Protein 5ENU (pdb70)

Radius of gyration: 22.16 Å; Cα contacts (8 Å, |Δi|>4): 657; chains: 2; bounding box: 58×57×54 Å

Solvent-accessible surface area: 14917 Å² total; per-residue (Å²): 136,201,81,128,56,48,6,108,53,101,151,112,4,45,99,20,80,8,66,5,13,94,39,104,20,19,14,48,82,8,151,63,95,40,2,0,0,1,0,0,49,31,12,78,51,116,26,1,32,59,0,0,68,66,0,85,127,31,22,89,109,0,99,192,23,35,1,20,0,2,0,0,0,62,39,54,72,190,26,0,78,94,1,57,73,130,6,125,7,61,2,28,0,0,8,2,73,119,32,58,2,0,56,15,0,95,0,43,121,88,43,89,111,233,84,56,128,61,126,20,13,49,37,0,0,0,0,1,16,38,112,9,33,2,103,35,3,0,58,21,7,66,13,78,20,3,4,81,21,0,15,67,16,0,100,87,86,110,45,11,60,60,46,30,43,2,46,95,22,83,9,62,5,10,95,38,102,20,22,14,44,98,20,150,58,90,32,1,0,0,1,0,1,37,112,8,86,35,118,25,1,34,60,0,0,65,56,0,94,134,19,36,93,113,0,71,185,23,16,0,37,1,6,0,0,0,66,36,57,72,196,29,0,76,96,2,55,71,134,18,121,7,61,2,41,0,0,8,3,72,120,38,63,4,0,68,32,0,70,0,21,95,118,51,96,107,218,86,63,76,76,97,24,13,54,33,0,0,0,1,2,19,41,38,10,0,0,42,76,34,36,89,44,37,171,14,115,51,12,3,88,77,0,11,64,18,0,106,91,90

Secondary structure (DSSP, 8-state):
--S-----TTSBPPP-EE-BTTS-EEGGGGTTSEEEEEE-S-TTSHHHHHHHHHHHHHHHHHHHTTEEEEEEESS-HHHHHHHHHHHT-SS-EEE-TT-HHHHHHT-EEEEEETTEEEEEEPPEEEEE-TTSBEEEEEES--STTHHHHHHHHHHH-/----TTSBPPP-EE-BTTS-EEGGGGTTSEEEEEE-S-TT-HHHHHHHHHHHHHHHHHHHTTEEEEEEESS-HHHHHHHHHHHT-SS-EEE-TT-HHHHHHT-EEEEEETTEEEEEEPPEEEEE-TTSBEEEEEES--STTHHHHHHHHHHH-

Nearest PDB structures (foldseek):
  5enu-assembly2_B  TM=1.007E+00  e=9.449E-37  Burkholderia ambifaria MC40-6
  5imd-assembly1_A  TM=9.790E-01  e=5.548E-23  Xanthomonas campestris pv. campestris str. ATCC 33913
  3gkm-assembly1_A  TM=9.556E-01  e=1.135E-22  Xanthomonas campestris pv. campestris
  5iph-assembly1_A  TM=9.768E-01  e=4.174E-22  Xanthomonas campestris pv. campestris str. ATCC 33913
  5io2-assembly1_A  TM=9.767E-01  e=5.415E-22  Xanthomonas campestris pv. campestris str. ATCC 33913

CATH classification: 3.40.30.10

Structure (mmCIF, N/CA/C/O backbone):
data_5ENU
#
_entry.id   5ENU
#
_cell.length_a   53.340
_cell.length_b   37.010
_cell.length_c   75.360
_cell.angle_alpha   90.000
_cell.angle_beta   110.080
_cell.angle_gamma   90.000
#
_symmetry.space_group_name_H-M   'P 1 21 1'
#
loop_
_entity.id
_entity.type
_entity.pdbx_description
1 polymer 'Alkyl hydroperoxide reductase/ Thiol specific antioxidant/ Mal allergen'
2 water water
#
loop_
_atom_site.group_PDB
_atom_site.id
_atom_site.type_symbol
_atom_site.label_atom_id
_atom_site.label_alt_id
_atom_site.label_comp_id
_atom_site.label_asym_id
_atom_site.label_entity_id
_atom_site.label_seq_id
_atom_site.pdbx_PDB_ins_code
_atom_site.Cartn_x
_atom_site.Cartn_y
_atom_site.Cartn_z
_atom_site.occupancy
_atom_site.B_iso_or_equiv
_atom_site.auth_seq_id
_atom_site.auth_comp_id
_atom_site.auth_asym_id
_atom_site.auth_atom_id
_atom_site.pdbx_PDB_model_num
ATOM 1 N N . HIS A 1 5 ? 0.689 33.554 72.351 1.00 56.73 -3 HIS A N 1
ATOM 2 C CA . HIS A 1 5 ? 0.318 32.151 72.523 1.00 56.45 -3 HIS A CA 1
ATOM 3 C C . HIS A 1 5 ? 0.742 31.612 73.897 1.00 56.38 -3 HIS A C 1
ATOM 4 O O . HIS A 1 5 ? 1.932 31.527 74.202 1.00 56.65 -3 HIS A O 1
ATOM 6 N N . HIS A 1 6 ? -0.239 31.251 74.724 1.00 55.53 -2 HIS A N 1
ATOM 7 C CA . HIS A 1 6 ? 0.013 30.753 76.071 1.00 54.39 -2 HIS A CA 1
ATOM 8 C C . HIS A 1 6 ? 0.074 29.233 76.142 1.00 55.46 -2 HIS A C 1
ATOM 9 O O . HIS A 1 6 ? 0.130 28.675 77.243 1.00 56.25 -2 HIS A O 1
ATOM 16 N N . HIS A 1 7 ? 0.056 28.558 74.998 1.00 54.71 -1 HIS A N 1
ATOM 17 C CA . HIS A 1 7 ? 0.229 27.119 74.928 1.00 53.77 -1 HIS A CA 1
ATOM 18 C C . HIS A 1 7 ? 1.328 26.821 73.924 1.00 52.45 -1 HIS A C 1
ATOM 19 O O . HIS A 1 7 ? 1.562 27.596 72.992 1.00 52.86 -1 HIS A O 1
ATOM 21 N N . HIS A 1 8 ? 2.012 25.699 74.133 1.00 49.17 0 HIS A N 1
ATOM 22 C CA . HIS A 1 8 ? 3.071 25.290 73.223 1.00 45.12 0 HIS A CA 1
ATOM 23 C C . HIS A 1 8 ? 2.485 24.890 71.874 1.00 42.89 0 HIS A C 1
ATOM 24 O O . HIS A 1 8 ? 1.485 24.172 71.803 1.00 43.35 0 HIS A O 1
ATOM 31 N N . MET A 1 9 ? 3.122 25.350 70.799 1.00 38.86 1 MET A N 1
ATOM 32 C CA . MET A 1 9 ? 2.675 25.074 69.438 1.00 35.37 1 MET A CA 1
ATOM 33 C C . MET A 1 9 ? 3.676 24.135 68.773 1.00 33.00 1 MET A C 1
ATOM 34 O O . MET A 1 9 ? 4.855 24.477 68.644 1.00 33.12 1 MET A O 1
ATOM 36 N N . SER A 1 10 ? 3.214 22.958 68.365 1.00 31.09 2 SER A N 1
ATOM 37 C CA . SER A 1 10 ? 4.059 21.976 67.697 1.00 29.10 2 SER A CA 1
ATOM 38 C C . SER A 1 10 ? 3.960 22.155 66.183 1.00 23.90 2 SER A C 1
ATOM 39 O O . SER A 1 10 ? 3.010 22.747 65.669 1.00 26.32 2 SER A O 1
ATOM 42 N N . VAL A 1 11 ? 4.956 21.640 65.458 1.00 16.46 3 VAL A N 1
ATOM 43 C CA . VAL A 1 11 ? 4.970 21.862 64.012 1.00 12.88 3 VAL A CA 1
ATOM 44 C C . VAL A 1 11 ? 3.891 21.038 63.324 1.00 12.74 3 VAL A C 1
ATOM 45 O O . VAL A 1 11 ? 3.581 19.908 63.733 1.00 14.47 3 VAL A O 1
ATOM 49 N N . GLU A 1 12 ? 3.313 21.606 62.264 1.00 11.79 4 GLU A N 1
ATOM 50 C CA . GLU A 1 12 ? 2.343 20.931 61.410 1.00 11.38 4 GLU A CA 1
ATOM 51 C C . GLU A 1 12 ? 2.572 21.329 59.959 1.00 9.88 4 GLU A C 1
ATOM 52 O O . GLU A 1 12 ? 2.869 22.493 59.662 1.00 9.51 4 GLU A O 1
ATOM 58 N N . VAL A 1 13 ? 2.419 20.357 59.054 1.00 9.43 5 VAL A N 1
ATOM 59 C CA . VAL A 1 13 ? 2.501 20.653 57.629 1.00 10.35 5 VAL A CA 1
ATOM 60 C C . VAL A 1 13 ? 1.469 21.710 57.269 1.00 8.68 5 VAL A C 1
ATOM 61 O O . VAL A 1 13 ? 0.330 21.684 57.748 1.00 10.67 5 VAL A O 1
ATOM 65 N N . ASP A 1 14 ? 1.870 22.653 56.415 1.00 8.10 6 ASP A N 1
ATOM 66 C CA . ASP A 1 14 ? 1.089 23.785 55.904 1.00 8.31 6 ASP A CA 1
ATOM 67 C C . ASP A 1 14 ? 1.079 24.967 56.873 1.00 9.40 6 ASP A C 1
ATOM 68 O O . ASP A 1 14 ? 0.417 25.980 56.582 1.00 9.60 6 ASP A O 1
ATOM 73 N N A ARG A 1 15 ? 1.766 24.885 58.007 0.54 8.42 7 ARG A N 1
ATOM 74 N N B ARG A 1 15 ? 1.819 24.897 57.979 0.46 9.07 7 ARG A N 1
ATOM 75 C CA A ARG A 1 15 ? 1.717 25.935 59.012 0.54 8.52 7 ARG A CA 1
ATOM 76 C CA B ARG A 1 15 ? 1.787 25.905 59.028 0.46 10.17 7 ARG A CA 1
ATOM 77 C C A ARG A 1 15 ? 3.121 26.464 59.270 0.54 6.93 7 ARG A C 1
ATOM 78 C C B ARG A 1 15 ? 3.183 26.479 59.246 0.46 9.05 7 ARG A C 1
ATOM 79 O O A ARG A 1 15 ? 4.122 25.750 59.090 0.54 7.65 7 ARG A O 1
ATOM 80 O O B ARG A 1 15 ? 4.200 25.821 58.976 0.46 9.59 7 ARG A O 1
ATOM 95 N N A GLN A 1 16 ? 3.179 27.722 59.714 0.54 7.78 8 GLN A N 1
ATOM 96 N N B GLN A 1 16 ? 3.220 27.712 59.754 0.46 9.64 8 GLN A N 1
ATOM 97 C CA A GLN A 1 16 ? 4.442 28.352 60.075 0.54 7.46 8 GLN A CA 1
ATOM 98 C CA B GLN A 1 16 ? 4.477 28.402 60.026 0.46 9.62 8 GLN A CA 1
ATOM 99 C C A GLN A 1 16 ? 5.178 27.518 61.121 0.54 7.69 8 GLN A C 1
ATOM 100 C C B GLN A 1 16 ? 5.221 27.722 61.176 0.46 9.78 8 GLN A C 1
ATOM 101 O O A GLN A 1 16 ? 4.578 27.007 62.067 0.54 8.63 8 GLN A O 1
ATOM 102 O O B GLN A 1 16 ? 4.658 27.516 62.254 0.46 11.30 8 GLN A O 1
ATOM 113 N N . VAL A 1 17 ? 6.486 27.373 60.952 1.00 7.68 9 VAL A N 1
ATOM 114 C CA . VAL A 1 17 ? 7.295 26.777 62.026 1.00 8.31 9 VAL A CA 1
ATOM 115 C C . VAL A 1 17 ? 7.620 27.855 63.058 1.00 9.74 9 VAL A C 1
ATOM 116 O O . VAL A 1 17 ? 8.138 28.919 62.691 1.00 11.12 9 VAL A O 1
ATOM 120 N N . PRO A 1 18 ? 7.358 27.627 64.347 1.00 10.12 10 PRO A N 1
ATOM 121 C CA . PRO A 1 18 ? 7.756 28.608 65.365 1.00 11.63 10 PRO A CA 1
ATOM 122 C C . PRO A 1 18 ? 9.259 28.884 65.338 1.00 11.78 10 PRO A C 1
ATOM 123 O O . PRO A 1 18 ? 10.070 27.981 65.119 1.00 11.36 10 PRO A O 1
ATOM 127 N N A ASP A 1 19 ? 9.637 30.156 65.525 0.59 12.91 11 ASP A N 1
ATOM 128 N N B ASP A 1 19 ? 9.603 30.141 65.611 0.41 13.77 11 ASP A N 1
ATOM 129 C CA A ASP A 1 19 ? 11.053 30.531 65.494 0.59 12.56 11 ASP A CA 1
ATOM 130 C CA B ASP A 1 19 ? 10.993 30.543 65.717 0.41 14.88 11 ASP A CA 1
ATOM 131 C C A ASP A 1 19 ? 11.780 29.927 66.696 0.59 14.25 11 ASP A C 1
ATOM 132 C C B ASP A 1 19 ? 11.723 29.659 66.715 0.41 14.74 11 ASP A C 1
ATOM 133 O O A ASP A 1 19 ? 11.238 29.872 67.804 0.59 15.90 11 ASP A O 1
ATOM 134 O O B ASP A 1 19 ? 11.144 29.156 67.685 0.41 14.70 11 ASP A O 1
ATOM 143 N N . PHE A 1 20 ? 13.011 29.461 66.461 1.00 14.29 12 PHE A N 1
ATOM 144 C CA . PHE A 1 20 ? 13.861 28.815 67.449 1.00 13.78 12 PHE A CA 1
ATOM 145 C C . PHE A 1 20 ? 15.299 29.268 67.234 1.00 11.20 12 PHE A C 1
ATOM 146 O O . PHE A 1 20 ? 15.670 29.696 66.139 1.00 11.91 12 PHE A O 1
ATOM 154 N N . THR A 1 21 ? 16.113 29.125 68.286 1.00 12.12 13 THR A N 1
ATOM 155 C CA . THR A 1 21 ? 17.555 29.337 68.223 1.00 11.21 13 THR A CA 1
ATOM 156 C C . THR A 1 21 ? 18.221 28.232 69.024 1.00 11.70 13 THR A C 1
ATOM 157 O O . THR A 1 21 ? 17.716 27.843 70.075 1.00 13.44 13 THR A O 1
ATOM 161 N N . ALA A 1 22 ? 19.341 27.709 68.535 1.00 11.24 14 ALA A N 1
ATOM 162 C CA . ALA A 1 22 ? 19.958 26.575 69.210 1.00 10.60 14 ALA A CA 1
ATOM 163 C C . ALA A 1 22 ? 21.460 26.592 68.970 1.00 10.59 14 ALA A C 1
ATOM 164 O O . ALA A 1 22 ? 21.934 27.124 67.953 1.00 11.28 14 ALA A O 1
ATOM 166 N N . PRO A 1 23 ? 22.237 25.977 69.868 1.00 12.28 15 PRO A N 1
ATOM 167 C CA . PRO A 1 23 ? 23.684 25.889 69.659 1.00 11.70 15 PRO A CA 1
ATOM 168 C C . PRO A 1 23 ? 23.999 24.943 68.506 1.00 10.54 15 PRO A C 1
ATOM 169 O O . PRO A 1 23 ? 23.327 23.931 68.288 1.00 11.08 15 PRO A O 1
ATOM 173 N N . ALA A 1 24 ? 25.059 25.260 67.772 1.00 10.20 16 ALA A N 1
ATOM 174 C CA . ALA A 1 24 ? 25.435 24.437 66.633 1.00 11.50 16 ALA A CA 1
ATOM 175 C C . ALA A 1 24 ? 26.937 24.507 66.416 1.00 10.55 16 ALA A C 1
ATOM 176 O O . ALA A 1 24 ? 27.626 25.380 66.953 1.00 11.15 16 ALA A O 1
ATOM 178 N N . THR A 1 25 ? 27.442 23.563 65.618 1.00 10.30 17 THR A N 1
ATOM 179 C CA . THR A 1 25 ? 28.812 23.662 65.136 1.00 11.93 17 THR A CA 1
ATOM 180 C C . THR A 1 25 ? 28.984 25.007 64.446 1.00 14.94 17 THR A C 1
ATOM 181 O O . THR A 1 25 ? 28.118 25.439 63.677 1.00 17.35 17 THR A O 1
ATOM 185 N N . GLY A 1 26 ? 30.057 25.709 64.794 1.00 16.14 18 GLY A N 1
ATOM 186 C CA . GLY A 1 26 ? 30.325 27.014 64.224 1.00 19.23 18 GLY A CA 1
ATOM 187 C C . GLY A 1 26 ? 29.566 28.174 64.836 1.00 21.45 18 GLY A C 1
ATOM 188 O O . GLY A 1 26 ? 29.765 29.317 64.401 1.00 24.68 18 GLY A O 1
ATOM 189 N N . GLY A 1 27 ? 28.716 27.937 65.824 1.00 18.02 19 GLY A N 1
ATOM 190 C CA . GLY A 1 27 ? 27.941 28.997 66.435 1.00 17.40 19 GLY A CA 1
ATOM 191 C C . GLY A 1 27 ? 26.446 28.756 66.314 1.00 17.59 19 GLY A C 1
ATOM 192 O O . GLY A 1 27 ? 25.969 27.888 65.583 1.00 19.06 19 GLY A O 1
ATOM 193 N N . ASP A 1 28 ? 25.712 29.586 67.024 1.00 16.16 20 ASP A N 1
ATOM 194 C CA . ASP A 1 28 ? 24.289 29.378 67.184 1.00 15.00 20 ASP A CA 1
ATOM 195 C C . ASP A 1 28 ? 23.555 29.675 65.884 1.00 12.71 20 ASP A C 1
ATOM 196 O O . ASP A 1 28 ? 23.969 30.521 65.080 1.00 13.92 20 ASP A O 1
ATOM 201 N N . ILE A 1 29 ? 22.440 28.970 65.688 1.00 10.41 21 ILE A N 1
ATOM 202 C CA . ILE A 1 29 ? 21.608 29.119 64.502 1.00 9.08 21 ILE A CA 1
ATOM 203 C C . ILE A 1 29 ? 20.187 29.420 64.941 1.00 9.82 21 ILE A C 1
ATOM 204 O O . ILE A 1 29 ? 19.646 28.730 65.811 1.00 10.63 21 ILE A O 1
ATOM 209 N N . SER A 1 30 ? 19.580 30.426 64.323 1.00 9.49 22 SER A N 1
ATOM 210 C CA A SER A 1 30 ? 18.162 30.708 64.487 0.69 10.19 22 SER A CA 1
ATOM 211 C CA B SER A 1 30 ? 18.163 30.695 64.488 0.31 10.66 22 SER A CA 1
ATOM 212 C C . SER A 1 30 ? 17.424 30.366 63.198 1.00 10.97 22 SER A C 1
ATOM 213 O O . SER A 1 30 ? 17.957 30.528 62.103 1.00 11.81 22 SER A O 1
ATOM 218 N N . LEU A 1 31 ? 16.174 29.912 63.334 1.00 10.26 23 LEU A N 1
ATOM 219 C CA . LEU A 1 31 ? 15.373 29.647 62.145 1.00 9.83 23 LEU A CA 1
ATOM 220 C C . LEU A 1 31 ? 15.279 30.885 61.270 1.00 11.69 23 LEU A C 1
ATOM 221 O O . LEU A 1 31 ? 15.280 30.780 60.039 1.00 11.80 23 LEU A O 1
ATOM 226 N N . SER A 1 32 ? 15.241 32.068 61.889 1.00 11.32 24 SER A N 1
ATOM 227 C CA . SER A 1 32 ? 15.172 33.304 61.119 1.00 12.89 24 SER A CA 1
ATOM 228 C C . SER A 1 32 ? 16.397 33.515 60.232 1.00 13.13 24 SER A C 1
ATOM 229 O O . SER A 1 32 ? 16.289 34.188 59.193 1.00 14.71 24 SER A O 1
ATOM 232 N N . ASP A 1 33 ? 17.564 32.956 60.611 1.00 12.15 25 ASP A N 1
ATOM 233 C CA . ASP A 1 33 ? 18.744 32.999 59.741 1.00 12.97 25 ASP A CA 1
ATOM 234 C C . ASP A 1 33 ? 18.487 32.358 58.378 1.00 13.28 25 ASP A C 1
ATOM 235 O O . ASP A 1 33 ? 19.221 32.642 57.427 1.00 14.62 25 ASP A O 1
ATOM 240 N N . LEU A 1 34 ? 17.522 31.444 58.284 1.00 11.48 26 LEU A N 1
ATOM 241 C CA . LEU A 1 34 ? 17.268 30.649 57.089 1.00 11.68 26 LEU A CA 1
ATOM 242 C C . LEU A 1 34 ? 16.183 31.249 56.201 1.00 12.16 26 LEU A C 1
ATOM 243 O O . LEU A 1 34 ? 15.913 30.705 55.126 1.00 11.77 26 LEU A O 1
ATOM 248 N N . LYS A 1 35 ? 15.572 32.355 56.614 1.00 12.79 27 LYS A N 1
ATOM 249 C CA . LYS A 1 35 ? 14.577 33.009 55.771 1.00 14.32 27 LYS A CA 1
ATOM 250 C C . LYS A 1 35 ? 15.156 33.271 54.385 1.00 13.81 27 LYS A C 1
ATOM 251 O O . LYS A 1 35 ? 16.309 33.692 54.244 1.00 14.95 27 LYS A O 1
ATOM 257 N N . GLY A 1 36 ? 14.357 32.984 53.353 1.00 11.55 28 GLY A N 1
ATOM 258 C CA . GLY A 1 36 ? 14.802 33.142 51.982 1.00 12.97 28 GLY A CA 1
ATOM 259 C C . GLY A 1 36 ? 15.498 31.931 51.400 1.00 12.89 28 GLY A C 1
ATOM 260 O O . GLY A 1 36 ? 15.824 31.941 50.199 1.00 16.75 28 GLY A O 1
ATOM 261 N N . ARG A 1 37 ? 15.743 30.896 52.215 1.00 11.86 29 ARG A N 1
ATOM 262 C CA A ARG A 1 37 ? 16.311 29.638 51.756 0.57 12.54 29 ARG A CA 1
ATOM 263 C CA B ARG A 1 37 ? 16.309 29.639 51.753 0.43 12.70 29 ARG A CA 1
ATOM 264 C C . ARG A 1 37 ? 15.409 28.505 52.208 1.00 10.36 29 ARG A C 1
ATOM 265 O O . ARG A 1 37 ? 14.731 28.603 53.233 1.00 9.43 29 ARG A O 1
ATOM 280 N N . LYS A 1 38 ? 15.394 27.431 51.432 1.00 9.27 30 LYS A N 1
ATOM 281 C CA . LYS A 1 38 ? 14.785 26.209 51.925 1.00 8.91 30 LYS A CA 1
ATOM 282 C C . LYS A 1 38 ? 15.696 25.601 52.986 1.00 9.03 30 LYS A C 1
ATOM 283 O O . LYS A 1 38 ? 16.923 25.743 52.936 1.00 10.26 30 LYS A O 1
ATOM 289 N N . LEU A 1 39 ? 15.083 24.936 53.959 1.00 8.76 31 LEU A N 1
ATOM 290 C CA . LEU A 1 39 ? 15.807 24.279 55.046 1.00 7.92 31 LEU A CA 1
ATOM 291 C C . LEU A 1 39 ? 15.373 22.823 55.135 1.00 7.44 31 LEU A C 1
ATOM 292 O O . LEU A 1 39 ? 14.183 22.535 55.316 1.00 8.79 31 LEU A O 1
ATOM 297 N N . VAL A 1 40 ? 16.334 21.917 54.992 1.00 7.71 32 VAL A N 1
ATOM 298 C CA . VAL A 1 40 ? 16.158 20.514 55.329 1.00 7.48 32 VAL A CA 1
ATOM 299 C C . VAL A 1 40 ? 16.700 20.362 56.744 1.00 7.38 32 VAL A C 1
ATOM 300 O O . VAL A 1 40 ? 17.916 20.467 56.962 1.00 8.48 32 VAL A O 1
ATOM 304 N N . LEU A 1 41 ? 15.811 20.150 57.708 1.00 6.52 33 LEU A N 1
ATOM 305 C CA . LEU A 1 41 ? 16.197 19.960 59.100 1.00 7.19 33 LEU A CA 1
ATOM 306 C C . LEU A 1 41 ? 16.019 18.473 59.378 1.00 7.14 33 LEU A C 1
ATOM 307 O O . LEU A 1 41 ? 14.884 17.986 59.404 1.00 8.11 33 LEU A O 1
ATOM 312 N N . TYR A 1 42 ? 17.118 17.741 59.524 1.00 7.83 34 TYR A N 1
ATOM 313 C CA . TYR A 1 42 ? 17.036 16.290 59.672 1.00 7.01 34 TYR A CA 1
ATOM 314 C C . TYR A 1 42 ? 17.468 15.887 61.077 1.00 6.93 34 TYR A C 1
ATOM 315 O O . TYR A 1 42 ? 18.564 16.260 61.522 1.00 7.68 34 TYR A O 1
ATOM 324 N N . PHE A 1 43 ? 16.595 15.149 61.767 1.00 7.49 35 PHE A N 1
ATOM 325 C CA . PHE A 1 43 ? 16.871 14.642 63.108 1.00 7.28 35 PHE A CA 1
ATOM 326 C C . PHE A 1 43 ? 17.370 13.212 63.002 1.00 7.70 35 PHE A C 1
ATOM 327 O O . PHE A 1 43 ? 16.778 12.394 62.270 1.00 8.04 35 PHE A O 1
ATOM 335 N N . TYR A 1 44 ? 18.476 12.927 63.690 1.00 6.94 36 TYR A N 1
ATOM 336 C CA . TYR A 1 44 ? 19.057 11.592 63.666 1.00 7.92 36 TYR A CA 1
ATOM 337 C C . TYR A 1 44 ? 19.360 11.154 65.093 1.00 8.33 36 TYR A C 1
ATOM 338 O O . TYR A 1 44 ? 19.684 11.989 65.943 1.00 9.24 36 TYR A O 1
ATOM 347 N N . PRO A 1 45 ? 19.217 9.859 65.405 1.00 8.41 37 PRO A N 1
ATOM 348 C CA . PRO A 1 45 ? 19.312 9.443 66.821 1.00 10.37 37 PRO A CA 1
ATOM 349 C C . PRO A 1 45 ? 20.636 9.759 67.512 1.00 9.57 37 PRO A C 1
ATOM 350 O O . PRO A 1 45 ? 20.610 10.242 68.655 1.00 10.68 37 PRO A O 1
ATOM 354 N N . LYS A 1 46 ? 21.793 9.504 66.888 1.00 8.79 38 LYS A N 1
ATOM 355 C CA . LYS A 1 46 ? 23.033 9.550 67.671 1.00 10.39 38 LYS A CA 1
ATOM 356 C C . LYS A 1 46 ? 24.269 9.675 66.790 1.00 10.16 38 LYS A C 1
ATOM 357 O O . LYS A 1 46 ? 24.455 8.881 65.858 1.00 11.08 38 LYS A O 1
ATOM 359 N N . ASP A 1 47 ? 25.136 10.632 67.121 1.00 9.22 39 ASP A N 1
ATOM 360 C CA . ASP A 1 47 ? 26.442 10.714 66.474 1.00 9.33 39 ASP A CA 1
ATOM 361 C C . ASP A 1 47 ? 27.150 9.364 66.553 1.00 11.34 39 ASP A C 1
ATOM 362 O O . ASP A 1 47 ? 27.081 8.661 67.566 1.00 11.40 39 ASP A O 1
AT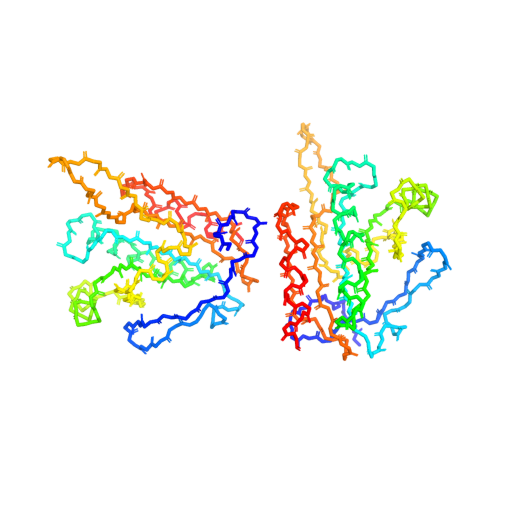OM 367 N N . ASN A 1 48 ? 27.829 8.999 65.464 1.00 13.46 40 ASN A N 1
ATOM 368 C CA . ASN A 1 48 ? 28.770 7.882 65.375 1.00 17.16 40 ASN A CA 1
ATOM 369 C C . ASN A 1 48 ? 28.117 6.517 65.239 1.00 19.16 40 ASN A C 1
ATOM 370 O O . ASN A 1 48 ? 28.833 5.508 65.297 1.00 23.86 40 ASN A O 1
ATOM 375 N N . THR A 1 49 ? 26.816 6.443 65.050 1.00 15.16 41 THR A N 1
ATOM 376 C CA . THR A 1 49 ? 26.213 5.142 64.811 1.00 14.55 41 THR A CA 1
ATOM 377 C C . THR A 1 49 ? 26.155 4.880 63.312 1.00 12.17 41 THR A C 1
ATOM 378 O O . THR A 1 49 ? 26.268 5.816 62.504 1.00 11.30 41 THR A O 1
ATOM 382 N N . PRO A 1 50 ? 25.972 3.617 62.898 1.00 12.41 42 PRO A N 1
ATOM 383 C CA . PRO A 1 50 ? 26.024 3.307 61.451 1.00 13.43 42 PRO A CA 1
ATOM 384 C C . PRO A 1 50 ? 25.005 4.060 60.613 1.00 12.13 42 PRO A C 1
ATOM 385 O O . PRO A 1 50 ? 25.373 4.643 59.580 1.00 12.50 42 PRO A O 1
ATOM 389 N N . GLY A 1 51 ? 23.731 4.058 61.017 1.00 10.38 43 GLY A N 1
ATOM 390 C CA . GLY A 1 51 ? 22.704 4.689 60.202 1.00 9.52 43 GLY A CA 1
ATOM 391 C C . GLY A 1 51 ? 22.870 6.196 60.141 1.00 9.38 43 GLY A C 1
ATOM 392 O O . GLY A 1 51 ? 22.696 6.811 59.078 1.00 9.51 43 GLY A O 1
ATOM 393 N N . CYS A 1 52 ? 23.231 6.814 61.269 1.00 9.20 44 CYS A N 1
ATOM 394 C CA . CYS A 1 52 ? 23.406 8.261 61.297 1.00 8.56 44 CYS A CA 1
ATOM 395 C C . CYS A 1 52 ? 24.654 8.686 60.529 1.00 7.94 44 CYS A C 1
ATOM 396 O O . CYS A 1 52 ? 24.669 9.757 59.915 1.00 8.79 44 CYS A O 1
ATOM 399 N N . THR A 1 53 ? 25.677 7.827 60.491 1.00 8.83 45 THR A N 1
ATOM 400 C CA . THR A 1 53 ? 26.851 8.100 59.676 1.00 10.20 45 THR A CA 1
ATOM 401 C C . THR A 1 53 ? 26.494 8.035 58.192 1.00 9.05 45 THR A C 1
ATOM 402 O O . THR A 1 53 ? 26.824 8.941 57.419 1.00 9.83 45 THR A O 1
ATOM 406 N N . THR A 1 54 ? 25.787 6.981 57.776 1.00 8.65 46 THR A N 1
ATOM 407 C CA . THR A 1 54 ? 25.383 6.881 56.372 1.00 9.30 46 THR A CA 1
ATOM 408 C C . THR A 1 54 ? 24.510 8.069 55.971 1.00 8.94 46 THR A C 1
ATOM 409 O O . THR A 1 54 ? 24.711 8.667 54.906 1.00 9.25 46 THR A O 1
ATOM 413 N N . GLU A 1 55 ? 23.530 8.427 56.813 1.00 7.96 47 GLU A N 1
ATOM 414 C CA . GLU A 1 55 ? 22.667 9.556 56.486 1.00 8.18 47 GLU A CA 1
ATOM 415 C C . GLU A 1 55 ? 23.473 10.841 56.294 1.00 8.00 47 GLU A C 1
ATOM 416 O O . GLU A 1 55 ? 23.272 11.576 55.320 1.00 9.02 47 GLU A O 1
ATOM 422 N N . GLY A 1 56 ? 24.384 11.127 57.218 1.00 8.95 48 GLY A N 1
ATOM 423 C CA . GLY A 1 56 ? 25.218 12.315 57.082 1.00 8.91 48 GLY A CA 1
ATOM 424 C C . GLY A 1 56 ? 26.067 12.297 55.820 1.00 8.93 48 GLY A C 1
ATOM 425 O O . GLY A 1 56 ? 26.147 13.301 55.102 1.00 8.54 48 GLY A O 1
ATOM 426 N N . LEU A 1 57 ? 26.684 11.145 55.511 1.00 9.03 49 LEU A N 1
ATOM 427 C CA . LEU A 1 57 ? 27.510 11.024 54.307 1.00 9.30 49 LEU A CA 1
ATOM 428 C C . LEU A 1 57 ? 26.688 11.171 53.037 1.00 9.18 49 LEU A C 1
ATOM 429 O O . LEU A 1 57 ? 27.181 11.725 52.045 1.00 10.16 49 LEU A O 1
ATOM 434 N N . GLN A 1 58 ? 25.428 10.709 53.049 1.00 9.36 50 GLN A N 1
ATOM 435 C CA . GLN A 1 58 ? 24.613 10.820 51.845 1.00 9.64 50 GLN A CA 1
ATOM 436 C C . GLN A 1 58 ? 24.132 12.252 51.634 1.00 10.09 50 GLN A C 1
ATOM 437 O O . GLN A 1 58 ? 24.112 12.741 50.495 1.00 10.05 50 GLN A O 1
ATOM 443 N N . PHE A 1 59 ? 23.804 12.965 52.721 1.00 9.38 51 PHE A N 1
ATOM 444 C CA . PHE A 1 59 ? 23.529 14.392 52.574 1.00 9.85 51 PHE A CA 1
ATOM 445 C C . PHE A 1 59 ? 24.770 15.135 52.094 1.00 9.50 51 PHE A C 1
ATOM 446 O O . PHE A 1 59 ? 24.667 16.042 51.256 1.00 10.18 51 PHE A O 1
ATOM 454 N N . ARG A 1 60 ? 25.958 14.745 52.588 1.00 8.63 52 ARG A N 1
ATOM 455 C CA A ARG A 1 60 ? 27.190 15.376 52.118 0.27 10.45 52 ARG A CA 1
ATOM 456 C CA B ARG A 1 60 ? 27.204 15.359 52.123 0.73 9.34 52 ARG A CA 1
ATOM 457 C C . ARG A 1 60 ? 27.394 15.161 50.624 1.00 10.63 52 ARG A C 1
ATOM 458 O O . ARG A 1 60 ? 27.750 16.101 49.898 1.00 11.08 52 ARG A O 1
ATOM 473 N N . GLU A 1 61 ? 27.179 13.930 50.144 1.00 11.28 53 GLU A N 1
ATOM 474 C CA . GLU A 1 61 ? 27.437 13.621 48.743 1.00 12.76 53 GLU A CA 1
ATOM 475 C C . GLU A 1 61 ? 26.566 14.454 47.815 1.00 12.34 53 GLU A C 1
ATOM 476 O O . GLU A 1 61 ? 27.014 14.886 46.745 1.00 14.12 53 GLU A O 1
ATOM 482 N N . LEU A 1 62 ? 25.317 14.692 48.203 1.00 10.92 54 LEU A N 1
ATOM 483 C CA . LEU A 1 62 ? 24.393 15.454 47.377 1.00 10.83 54 LEU A CA 1
ATOM 484 C C . LEU A 1 62 ? 24.304 16.923 47.761 1.00 10.60 54 LEU A C 1
ATOM 485 O O . LEU A 1 62 ? 23.535 17.664 47.135 1.00 11.45 54 LEU A O 1
ATOM 490 N N . TYR A 1 63 ? 25.102 17.369 48.730 1.00 11.23 55 TYR A N 1
ATOM 491 C CA . TYR A 1 63 ? 25.052 18.756 49.195 1.00 10.58 55 TYR A CA 1
ATOM 492 C C . TYR A 1 63 ? 25.095 19.795 48.077 1.00 11.16 55 TYR A C 1
ATOM 493 O O . TYR A 1 63 ? 24.297 20.746 48.120 1.00 10.26 55 TYR A O 1
ATOM 502 N N . PRO A 1 64 ? 25.970 19.691 47.069 1.00 10.86 56 PRO A N 1
ATOM 503 C CA . PRO A 1 64 ? 25.974 20.720 46.014 1.00 12.22 56 PRO A CA 1
ATOM 504 C C . PRO A 1 64 ? 24.649 20.824 45.296 1.00 11.95 56 PRO A C 1
ATOM 505 O O . PRO A 1 64 ? 24.257 21.928 44.887 1.00 12.34 56 PRO A O 1
ATOM 509 N N . LYS A 1 65 ? 23.933 19.703 45.146 1.00 11.01 57 LYS A N 1
ATOM 510 C CA . LYS A 1 65 ? 22.637 19.760 44.478 1.00 11.59 57 LYS A CA 1
ATOM 511 C C . LYS A 1 65 ? 21.581 20.430 45.360 1.00 10.89 57 LYS A C 1
ATOM 512 O O . LYS A 1 65 ? 20.724 21.167 44.858 1.00 11.53 57 LYS A O 1
ATOM 518 N N . PHE A 1 66 ? 21.616 20.174 46.672 1.00 10.87 58 PHE A N 1
ATOM 519 C CA . PHE A 1 66 ? 20.736 20.899 47.582 1.00 9.20 58 PHE A CA 1
ATOM 520 C C . PHE A 1 66 ? 21.002 22.399 47.503 1.00 9.99 58 PHE A C 1
ATOM 521 O O . PHE A 1 66 ? 20.068 23.207 47.393 1.00 10.89 58 PHE A O 1
ATOM 529 N N . LYS A 1 67 ? 22.281 22.786 47.529 1.00 11.42 59 LYS A N 1
ATOM 530 C CA . LYS A 1 67 ? 22.620 24.206 47.463 1.00 12.03 59 LYS A CA 1
ATOM 531 C C . LYS A 1 67 ? 22.154 24.822 46.146 1.00 12.38 59 LYS A C 1
ATOM 532 O O . LYS A 1 67 ? 21.605 25.931 46.129 1.00 13.42 59 LYS A O 1
ATOM 538 N N . LYS A 1 68 ? 22.371 24.122 45.030 1.00 12.67 60 LYS A N 1
ATOM 539 C CA . LYS A 1 68 ? 21.935 24.646 43.744 1.00 13.83 60 LYS A CA 1
ATOM 540 C C . LYS A 1 68 ? 20.428 24.872 43.732 1.00 13.15 60 LYS A C 1
ATOM 541 O O . LYS A 1 68 ? 19.939 25.824 43.108 1.00 15.33 60 LYS A O 1
ATOM 547 N N . ALA A 1 69 ? 19.679 24.011 44.417 1.00 12.05 61 ALA A N 1
ATOM 548 C CA . ALA A 1 69 ? 18.232 24.130 44.492 1.00 13.18 61 ALA A CA 1
ATOM 549 C C . ALA A 1 69 ? 17.772 25.113 45.560 1.00 13.44 61 ALA A C 1
ATOM 550 O O . ALA A 1 69 ? 16.573 25.193 45.834 1.00 15.92 61 ALA A O 1
ATOM 552 N N . GLY A 1 70 ? 18.681 25.860 46.177 1.00 12.57 62 GLY A N 1
ATOM 553 C CA . GLY A 1 70 ? 18.290 26.904 47.112 1.00 12.87 62 GLY A CA 1
ATOM 554 C C . GLY A 1 70 ? 18.075 26.443 48.536 1.00 12.04 62 GLY A C 1
ATOM 555 O O . GLY A 1 70 ? 17.390 27.134 49.307 1.00 12.99 62 GLY A O 1
ATOM 556 N N . ALA A 1 71 ? 18.636 25.304 48.918 1.00 11.48 63 ALA A N 1
ATOM 557 C CA . ALA A 1 71 ? 18.400 24.724 50.231 1.00 10.60 63 ALA A CA 1
ATOM 558 C C . ALA A 1 71 ? 19.679 24.662 51.053 1.00 10.69 63 ALA A C 1
ATOM 559 O O . ALA A 1 71 ? 20.789 24.566 50.513 1.00 14.45 63 ALA A O 1
ATOM 561 N N . GLU A 1 72 ? 19.502 24.708 52.372 1.00 10.02 64 GLU A N 1
ATOM 562 C CA . GLU A 1 72 ? 20.534 24.385 53.344 1.00 9.03 64 GLU A CA 1
ATOM 563 C C . GLU A 1 72 ? 20.132 23.101 54.067 1.00 8.93 64 GLU A C 1
ATOM 564 O O . GLU A 1 72 ? 18.948 22.779 54.174 1.00 9.44 64 GLU A O 1
ATOM 570 N N A ILE A 1 73 ? 21.133 22.359 54.539 0.60 8.54 65 ILE A N 1
ATOM 571 N N B ILE A 1 73 ? 21.129 22.383 54.579 0.40 8.81 65 ILE A N 1
ATOM 572 C CA A ILE A 1 73 ? 20.951 21.168 55.363 0.60 7.73 65 ILE A CA 1
ATOM 573 C CA B ILE A 1 73 ? 20.935 21.170 55.365 0.40 8.49 65 ILE A CA 1
ATOM 574 C C A ILE A 1 73 ? 21.423 21.503 56.772 0.60 7.73 65 ILE A C 1
ATOM 575 C C B ILE A 1 73 ? 21.449 21.439 56.770 0.40 7.88 65 ILE A C 1
ATOM 576 O O A ILE A 1 73 ? 22.478 22.126 56.944 0.60 8.84 65 ILE A O 1
ATOM 577 O O B ILE A 1 73 ? 22.563 21.948 56.937 0.40 8.00 65 ILE A O 1
ATOM 586 N N . ILE A 1 74 ? 20.654 21.083 57.777 1.00 7.98 66 ILE A N 1
ATOM 587 C CA . ILE A 1 74 ? 21.092 21.119 59.169 1.00 7.36 66 ILE A CA 1
ATOM 588 C C . ILE A 1 74 ? 20.698 19.792 59.820 1.00 7.11 66 ILE A C 1
ATOM 589 O O . ILE A 1 74 ? 19.521 19.416 59.800 1.00 8.04 66 ILE A O 1
ATOM 594 N N . GLY A 1 75 ? 21.683 19.080 60.394 1.00 7.24 67 GLY A N 1
ATOM 595 C CA . GLY A 1 75 ? 21.406 17.880 61.167 1.00 7.84 67 GLY A CA 1
ATOM 596 C C . GLY A 1 75 ? 21.200 18.216 62.636 1.00 7.77 67 GLY A C 1
ATOM 597 O O . GLY A 1 75 ? 21.764 19.177 63.146 1.00 8.31 67 GLY A O 1
ATOM 598 N N . VAL A 1 76 ? 20.317 17.458 63.306 1.00 6.94 68 VAL A N 1
ATOM 599 C CA . VAL A 1 76 ? 20.002 17.675 64.721 1.00 7.16 68 VAL A CA 1
ATOM 600 C C . VAL A 1 76 ? 20.075 16.346 65.458 1.00 6.93 68 VAL A C 1
ATOM 601 O O . VAL A 1 76 ? 19.416 15.379 65.061 1.00 8.60 68 VAL A O 1
ATOM 605 N N . SER A 1 77 ? 20.841 16.306 66.550 1.00 7.42 69 SER A N 1
ATOM 606 C CA . SER A 1 77 ? 20.703 15.258 67.550 1.00 7.30 69 SER A CA 1
ATOM 607 C C . SER A 1 77 ? 20.903 15.899 68.913 1.00 7.83 69 SER A C 1
ATOM 608 O O . SER A 1 77 ? 21.242 17.086 69.015 1.00 8.59 69 SER A O 1
ATOM 611 N N . ARG A 1 78 ? 20.728 15.106 69.970 1.00 6.98 70 ARG A N 1
ATOM 612 C CA . ARG A 1 78 ? 20.907 15.632 71.324 1.00 7.50 70 ARG A CA 1
ATOM 613 C C . ARG A 1 78 ? 22.355 15.547 71.808 1.00 8.78 70 ARG A C 1
ATOM 614 O O . ARG A 1 78 ? 22.634 15.952 72.947 1.00 10.70 70 ARG A O 1
ATOM 622 N N . ASP A 1 79 ? 23.273 15.044 70.979 1.00 7.57 71 ASP A N 1
ATOM 623 C CA . ASP A 1 79 ? 24.682 14.953 71.360 1.00 8.58 71 ASP A CA 1
ATOM 624 C C . ASP A 1 79 ? 25.266 16.336 71.641 1.00 9.31 71 ASP A C 1
ATOM 625 O O . ASP A 1 79 ? 24.769 17.358 71.161 1.00 10.42 71 ASP A O 1
ATOM 630 N N . SER A 1 80 ? 26.355 16.349 72.414 1.00 9.95 72 SER A N 1
ATOM 631 C CA . SER A 1 80 ? 27.073 17.569 72.764 1.00 10.10 72 SER A CA 1
ATOM 632 C C . SER A 1 80 ? 27.697 18.244 71.533 1.00 10.67 72 SER A C 1
ATOM 633 O O . SER A 1 80 ? 27.918 17.632 70.478 1.00 9.67 72 SER A O 1
ATOM 636 N N . LEU A 1 81 ? 28.019 19.532 71.693 1.00 9.41 73 LEU A N 1
ATOM 637 C CA . LEU A 1 81 ? 28.784 20.232 70.660 1.00 9.59 73 LEU A CA 1
ATOM 638 C C . LEU A 1 81 ? 30.133 19.567 70.421 1.00 9.25 73 LEU A C 1
ATOM 639 O O . LEU A 1 81 ? 30.583 19.472 69.272 1.00 10.29 73 LEU A O 1
ATOM 644 N N . ARG A 1 82 ? 30.793 19.100 71.486 1.00 8.72 74 ARG A N 1
ATOM 645 C CA . ARG A 1 82 ? 32.066 18.401 71.313 1.00 9.52 74 ARG A CA 1
ATOM 646 C C . ARG A 1 82 ? 31.893 17.166 70.427 1.00 9.21 74 ARG A C 1
ATOM 647 O O . ARG A 1 82 ? 32.680 16.924 69.496 1.00 10.81 74 ARG A O 1
ATOM 655 N N . SER A 1 83 ? 30.868 16.363 70.709 1.00 9.07 75 SER A N 1
ATOM 656 C CA . SER A 1 83 ? 30.613 15.200 69.876 1.00 8.42 75 SER A CA 1
ATOM 657 C C . SER A 1 83 ? 30.346 15.629 68.442 1.00 8.32 75 SER A C 1
ATOM 658 O O . SER A 1 83 ? 30.867 15.023 67.496 1.00 10.62 75 SER A O 1
ATOM 661 N N . HIS A 1 84 ? 29.528 16.669 68.261 1.00 9.25 76 HIS A N 1
ATOM 662 C CA . HIS A 1 84 ? 29.217 17.145 66.917 1.00 9.81 76 HIS A CA 1
ATOM 663 C C . HIS A 1 84 ? 30.469 17.620 66.184 1.00 9.62 76 HIS A C 1
ATOM 664 O O . HIS A 1 84 ? 30.624 17.356 64.984 1.00 10.15 76 HIS A O 1
ATOM 671 N N . ASP A 1 85 ? 31.360 18.350 66.869 1.00 10.84 77 ASP A N 1
ATOM 672 C CA . ASP A 1 85 ? 32.583 18.791 66.203 1.00 12.08 77 ASP A CA 1
ATOM 673 C C . ASP A 1 85 ? 33.384 17.596 65.699 1.00 12.04 77 ASP A C 1
ATOM 674 O O . ASP A 1 85 ? 33.918 17.617 64.582 1.00 11.12 77 ASP A O 1
ATOM 679 N N . ASN A 1 86 ? 33.496 16.556 66.528 1.00 10.95 78 ASN A N 1
ATOM 680 C CA . ASN A 1 86 ? 34.232 15.356 66.145 1.00 11.77 78 ASN A CA 1
ATOM 681 C C . ASN A 1 86 ? 33.551 14.644 64.986 1.00 11.09 78 ASN A C 1
ATOM 682 O O . ASN A 1 86 ? 34.211 14.228 64.027 1.00 12.80 78 ASN A O 1
ATOM 687 N N . PHE A 1 87 ? 32.226 14.493 65.064 1.00 10.74 79 PHE A N 1
ATOM 688 C CA . PHE A 1 87 ? 31.482 13.757 64.048 1.00 9.42 79 PHE A CA 1
ATOM 689 C C . PHE A 1 87 ? 31.511 14.504 62.718 1.00 10.21 79 PHE A C 1
ATOM 690 O O . PHE A 1 87 ? 31.734 13.900 61.661 1.00 10.09 79 PHE A O 1
ATOM 698 N N . LYS A 1 88 ? 31.311 15.825 62.756 1.00 10.55 80 LYS A N 1
ATOM 699 C CA . LYS A 1 88 ? 31.408 16.638 61.543 1.00 10.74 80 LYS A CA 1
ATOM 700 C C . LYS A 1 88 ? 32.797 16.544 60.918 1.00 11.79 80 LYS A C 1
ATOM 701 O O . LYS A 1 88 ? 32.927 16.451 59.684 1.00 12.62 80 LYS A O 1
ATOM 707 N N . ALA A 1 89 ? 33.851 16.571 61.748 1.00 10.76 81 ALA A N 1
ATOM 708 C CA . ALA A 1 89 ? 35.214 16.448 61.224 1.0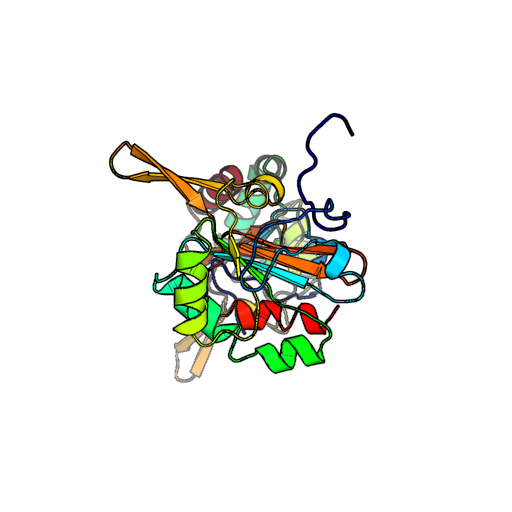0 12.65 81 ALA A CA 1
ATOM 709 C C . ALA A 1 89 ? 35.463 15.065 60.619 1.00 13.23 81 ALA A C 1
ATOM 710 O O . ALA A 1 89 ? 36.073 14.947 59.547 1.00 13.70 81 ALA A O 1
ATOM 712 N N . LYS A 1 90 ? 35.016 14.008 61.299 1.00 12.06 82 LYS A N 1
ATOM 713 C CA . LYS A 1 90 ? 35.248 12.650 60.816 1.00 13.61 82 LYS A CA 1
ATOM 714 C C . LYS A 1 90 ? 34.604 12.426 59.454 1.00 13.43 82 LYS A C 1
ATOM 715 O O . LYS A 1 90 ? 35.194 11.776 58.580 1.00 13.88 82 LYS A O 1
ATOM 721 N N . LEU A 1 91 ? 33.388 12.938 59.262 1.00 12.40 83 LEU A N 1
ATOM 722 C CA A LEU A 1 91 ? 32.655 12.758 58.020 0.53 12.46 83 LEU A CA 1
ATOM 723 C CA B LEU A 1 91 ? 32.673 12.749 58.010 0.47 12.58 83 LEU A CA 1
ATOM 724 C C . LEU A 1 91 ? 32.890 13.887 57.025 1.00 14.30 83 LEU A C 1
ATOM 725 O O . LEU A 1 91 ? 32.370 13.825 55.901 1.00 13.86 83 LEU A O 1
ATOM 734 N N . GLU A 1 92 ? 33.632 14.921 57.415 1.00 16.97 84 GLU A N 1
ATOM 735 C CA A GLU A 1 92 ? 33.868 16.077 56.553 0.41 20.43 84 GLU A CA 1
ATOM 736 C CA B GLU A 1 92 ? 33.867 16.082 56.560 0.59 20.09 84 GLU A CA 1
ATOM 737 C C . GLU A 1 92 ? 32.551 16.677 56.060 1.00 18.20 84 GLU A C 1
ATOM 738 O O . GLU A 1 92 ? 32.375 16.974 54.880 1.00 17.78 84 GLU A O 1
ATOM 749 N N . LEU A 1 93 ? 31.616 16.852 56.982 1.00 14.75 85 LEU A N 1
ATOM 750 C CA . LEU A 1 93 ? 30.294 17.358 56.602 1.00 12.98 85 LEU A CA 1
ATOM 751 C C . LEU A 1 93 ? 30.391 18.836 56.245 1.00 13.23 85 LEU A C 1
ATOM 752 O O . LEU A 1 93 ? 31.027 19.603 56.986 1.00 14.20 85 LEU A O 1
ATOM 757 N N . PRO A 1 94 ? 29.780 19.270 55.142 1.00 11.62 86 PRO A N 1
ATOM 758 C CA . PRO A 1 94 ? 29.840 20.679 54.727 1.00 12.01 86 PRO A CA 1
ATOM 759 C C . PRO A 1 94 ? 28.701 21.533 55.267 1.00 12.62 86 PRO A C 1
ATOM 760 O O . PRO A 1 94 ? 28.499 22.645 54.774 1.00 15.77 86 PRO A O 1
ATOM 764 N N . PHE A 1 95 ? 27.972 21.045 56.259 1.00 10.94 87 PHE A N 1
ATOM 765 C CA . PHE A 1 95 ? 26.786 21.702 56.770 1.00 9.12 87 PHE A CA 1
ATOM 766 C C . PHE A 1 95 ? 26.809 21.587 58.284 1.00 8.39 87 PHE A C 1
ATOM 767 O O . PHE A 1 95 ? 27.560 20.773 58.839 1.00 9.74 87 PHE A O 1
ATOM 775 N N . PRO A 1 96 ? 26.015 22.402 58.984 1.00 9.53 88 PRO A N 1
ATOM 776 C CA . PRO A 1 96 ? 26.086 22.442 60.453 1.00 9.86 88 PRO A CA 1
ATOM 777 C C . PRO A 1 96 ? 25.299 21.323 61.119 1.00 9.90 88 PRO A C 1
ATOM 778 O O . PRO A 1 96 ? 24.375 20.748 60.548 1.00 9.01 88 PRO A O 1
ATOM 782 N N . LEU A 1 97 ? 25.668 21.053 62.374 1.00 9.54 89 LEU A N 1
ATOM 783 C CA . LEU A 1 97 ? 24.924 20.158 63.257 1.00 7.91 89 LEU A CA 1
ATOM 784 C C . LEU A 1 97 ? 24.498 20.943 64.496 1.00 8.10 89 LEU A C 1
ATOM 785 O O . LEU A 1 97 ? 25.349 21.511 65.192 1.00 9.72 89 LEU A O 1
ATOM 790 N N . ILE A 1 98 ? 23.192 20.941 64.786 1.00 7.53 90 ILE A N 1
ATOM 791 C CA . ILE A 1 98 ? 22.659 21.565 66.003 1.00 8.72 90 ILE A CA 1
ATOM 792 C C . ILE A 1 98 ? 22.773 20.584 67.166 1.00 7.36 90 ILE A C 1
ATOM 793 O O . ILE A 1 98 ? 22.407 19.404 67.030 1.00 8.70 90 ILE A O 1
ATOM 798 N N . SER A 1 99 ? 23.266 21.070 68.304 1.00 7.69 91 SER A N 1
ATOM 799 C CA . SER A 1 99 ? 23.272 20.299 69.550 1.00 8.08 91 SER A CA 1
ATOM 800 C C . SER A 1 99 ? 21.985 20.601 70.311 1.00 8.26 91 SER A C 1
ATOM 801 O O . SER A 1 99 ? 21.843 21.665 70.918 1.00 10.08 91 SER A O 1
ATOM 804 N N . ASP A 1 100 ? 21.043 19.673 70.268 1.00 8.87 92 ASP A N 1
ATOM 805 C CA . ASP A 1 100 ? 19.761 19.834 70.952 1.00 8.39 92 ASP A CA 1
ATOM 806 C C . ASP A 1 100 ? 19.781 19.102 72.286 1.00 8.47 92 ASP A C 1
ATOM 807 O O . ASP A 1 100 ? 18.862 18.376 72.650 1.00 9.12 92 ASP A O 1
ATOM 812 N N . ALA A 1 101 ? 20.857 19.313 73.049 1.00 10.18 93 ALA A N 1
ATOM 813 C CA . ALA A 1 101 ? 21.027 18.627 74.335 1.00 10.74 93 ALA A CA 1
ATOM 814 C C . ALA A 1 101 ? 19.859 18.860 75.289 1.00 10.12 93 ALA A C 1
ATOM 815 O O . ALA A 1 101 ? 19.567 17.990 76.126 1.00 12.42 93 ALA A O 1
ATOM 817 N N . ASP A 1 102 ? 19.213 20.031 75.220 1.00 8.55 94 ASP A N 1
ATOM 818 C CA . ASP A 1 102 ? 18.105 20.344 76.120 1.00 9.88 94 ASP A CA 1
ATOM 819 C C . ASP A 1 102 ? 16.734 19.993 75.542 1.00 8.56 94 ASP A C 1
ATOM 820 O O . ASP A 1 102 ? 15.713 20.331 76.161 1.00 9.13 94 ASP A O 1
ATOM 825 N N . GLU A 1 103 ? 16.699 19.367 74.360 1.00 8.37 95 GLU A N 1
ATOM 826 C CA . GLU A 1 103 ? 15.506 18.812 73.711 1.00 8.56 95 GLU A CA 1
ATOM 827 C C . GLU A 1 103 ? 14.507 19.858 73.233 1.00 8.93 95 GLU A C 1
ATOM 828 O O . GLU A 1 103 ? 13.374 19.498 72.897 1.00 9.82 95 GLU A O 1
ATOM 834 N N . ALA A 1 104 ? 14.877 21.141 73.185 1.00 9.42 96 ALA A N 1
ATOM 835 C CA . ALA A 1 104 ? 13.937 22.156 72.698 1.00 10.83 96 ALA A CA 1
ATOM 836 C C . ALA A 1 104 ? 13.426 21.832 71.291 1.00 9.73 96 ALA A C 1
ATOM 837 O O . ALA A 1 104 ? 12.213 21.884 71.025 1.00 10.83 96 ALA A O 1
ATOM 839 N N . LEU A 1 105 ? 14.329 21.509 70.357 1.00 9.00 97 LEU A N 1
ATOM 840 C CA A LEU A 1 105 ? 13.866 21.235 68.999 0.49 9.02 97 LEU A CA 1
ATOM 841 C CA B LEU A 1 105 ? 13.869 21.235 68.996 0.51 9.10 97 LEU A CA 1
ATOM 842 C C . LEU A 1 105 ? 13.185 19.878 68.901 1.00 9.33 97 LEU A C 1
ATOM 843 O O . LEU A 1 105 ? 12.222 19.719 68.150 1.00 9.94 97 LEU A O 1
ATOM 852 N N . CYS A 1 106 ? 13.675 18.881 69.649 1.00 9.12 98 CYS A N 1
ATOM 853 C CA . CYS A 1 106 ? 13.028 17.568 69.599 1.00 9.28 98 CYS A CA 1
ATOM 854 C C . CYS A 1 106 ? 11.593 17.652 70.086 1.00 10.71 98 CYS A C 1
ATOM 855 O O . CYS A 1 106 ? 10.698 16.978 69.549 1.00 11.30 98 CYS A O 1
ATOM 858 N N . ALA A 1 107 ? 11.355 18.501 71.091 1.00 10.42 99 ALA A N 1
ATOM 859 C CA . ALA A 1 107 ? 10.005 18.719 71.591 1.00 10.50 99 ALA A CA 1
ATOM 860 C C . ALA A 1 107 ? 9.166 19.468 70.562 1.00 11.35 99 ALA A C 1
ATOM 861 O O . ALA A 1 107 ? 8.019 19.094 70.291 1.00 13.46 99 ALA A O 1
ATOM 863 N N . LEU A 1 108 ? 9.730 20.529 69.972 1.00 9.97 100 LEU A N 1
ATOM 864 C CA . LEU A 1 108 ? 9.005 21.336 68.995 1.00 10.83 100 LEU A CA 1
ATOM 865 C C . LEU A 1 108 ? 8.580 20.503 67.785 1.00 9.75 100 LEU A C 1
ATOM 866 O O . LEU A 1 108 ? 7.454 20.640 67.289 1.00 11.65 100 LEU A O 1
ATOM 871 N N . PHE A 1 109 ? 9.462 19.636 67.294 1.00 9.46 101 PHE A N 1
ATOM 872 C CA . PHE A 1 109 ? 9.194 18.802 66.126 1.00 9.40 101 PHE A CA 1
ATOM 873 C C . PHE A 1 109 ? 8.582 17.459 66.482 1.00 9.30 101 PHE A C 1
ATOM 874 O O . PHE A 1 109 ? 8.238 16.691 65.579 1.00 10.63 101 PHE A O 1
ATOM 882 N N . ASP A 1 110 ? 8.439 17.177 67.776 1.00 10.37 102 ASP A N 1
ATOM 883 C CA . ASP A 1 110 ? 7.711 16.010 68.274 1.00 11.48 102 ASP A CA 1
ATOM 884 C C . ASP A 1 110 ? 8.341 14.695 67.799 1.00 11.30 102 ASP A C 1
ATOM 885 O O . ASP A 1 110 ? 7.660 13.779 67.336 1.00 13.17 102 ASP A O 1
ATOM 890 N N . VAL A 1 111 ? 9.666 14.592 67.949 1.00 9.24 103 VAL A N 1
ATOM 891 C CA . VAL A 1 111 ? 10.404 13.408 67.495 1.00 9.84 103 VAL A CA 1
ATOM 892 C C . VAL A 1 111 ? 10.813 12.475 68.627 1.00 10.03 103 VAL A C 1
ATOM 893 O O . VAL A 1 111 ? 11.437 11.442 68.355 1.00 10.97 103 VAL A O 1
ATOM 897 N N . ILE A 1 112 ? 10.510 12.801 69.884 1.00 9.70 104 ILE A N 1
ATOM 898 C CA . ILE A 1 112 ? 10.913 11.921 70.976 1.00 9.98 104 ILE A CA 1
ATOM 899 C C . ILE A 1 112 ? 10.051 10.664 70.955 1.00 12.12 104 ILE A C 1
ATOM 900 O O . ILE A 1 112 ? 8.827 10.729 70.766 1.00 14.61 104 ILE A O 1
ATOM 905 N N . LYS A 1 113 ? 10.680 9.510 71.164 1.00 13.56 105 LYS A N 1
ATOM 906 C CA . LYS A 1 113 ? 9.965 8.245 71.228 1.00 16.82 105 LYS A CA 1
ATOM 907 C C . LYS A 1 113 ? 10.593 7.386 72.313 1.00 17.15 105 LYS A C 1
ATOM 908 O O . LYS A 1 113 ? 11.806 7.169 72.298 1.00 19.30 105 LYS A O 1
ATOM 914 N N . MET A 1 114 ? 9.775 6.889 73.242 1.00 17.64 106 MET A N 1
ATOM 915 C CA . MET A 1 114 ? 10.276 5.997 74.279 1.00 18.43 106 MET A CA 1
ATOM 916 C C . MET A 1 114 ? 10.402 4.579 73.726 1.00 21.58 106 MET A C 1
ATOM 917 O O . MET A 1 114 ? 9.530 4.097 72.998 1.00 23.31 106 MET A O 1
ATOM 922 N N . LYS A 1 115 ? 11.507 3.919 74.052 1.00 23.58 107 LYS A N 1
ATOM 923 C CA . LYS A 1 115 ? 11.757 2.550 73.613 1.00 27.72 107 LYS A CA 1
ATOM 924 C C . LYS A 1 115 ? 11.958 1.663 74.834 1.00 29.22 107 LYS A C 1
ATOM 925 O O . LYS A 1 115 ? 12.648 2.049 75.779 1.00 27.88 107 LYS A O 1
ATOM 927 N N . LYS A 1 116 ? 11.357 0.476 74.821 1.00 32.04 108 LYS A N 1
ATOM 928 C CA . LYS A 1 116 ? 11.465 -0.441 75.950 1.00 35.41 108 LYS A CA 1
ATOM 929 C C . LYS A 1 116 ? 12.617 -1.411 75.704 1.00 37.41 108 LYS A C 1
ATOM 930 O O . LYS A 1 116 ? 12.609 -2.152 74.716 1.00 40.12 108 LYS A O 1
ATOM 932 N N . MET A 1 117 ? 13.615 -1.388 76.591 1.00 35.17 109 MET A N 1
ATOM 933 C CA . MET A 1 117 ? 14.752 -2.305 76.548 1.00 33.75 109 MET A CA 1
ATOM 934 C C . MET A 1 117 ? 14.768 -3.044 77.876 1.00 33.36 109 MET A C 1
ATOM 935 O O . MET A 1 117 ? 15.055 -2.443 78.918 1.00 31.06 109 MET A O 1
ATOM 940 N N A TYR A 1 118 ? 14.427 -4.332 77.872 0.52 34.23 110 TYR A N 1
ATOM 941 N N B TYR A 1 118 ? 14.502 -4.345 77.812 0.48 34.20 110 TYR A N 1
ATOM 942 C CA A TYR A 1 118 ? 14.515 -5.166 79.082 0.52 34.84 110 TYR A CA 1
ATOM 943 C CA B TYR A 1 118 ? 14.377 -5.200 78.991 0.48 35.01 110 TYR A CA 1
ATOM 944 C C A TYR A 1 118 ? 13.750 -4.578 80.271 0.52 37.17 110 TYR A C 1
ATOM 945 C C B TYR A 1 118 ? 13.310 -4.574 79.885 0.48 37.60 110 TYR A C 1
ATOM 946 O O A TYR A 1 118 ? 14.259 -4.507 81.392 0.52 36.70 110 TYR A O 1
ATOM 947 O O B TYR A 1 118 ? 12.201 -4.308 79.395 0.48 37.77 110 TYR A O 1
ATOM 964 N N A GLY A 1 119 ? 12.511 -4.158 80.028 0.52 39.79 111 GLY A N 1
ATOM 965 N N B GLY A 1 119 ? 13.583 -4.302 81.153 0.48 39.83 111 GLY A N 1
ATOM 966 C CA A GLY A 1 119 ? 11.711 -3.583 81.094 0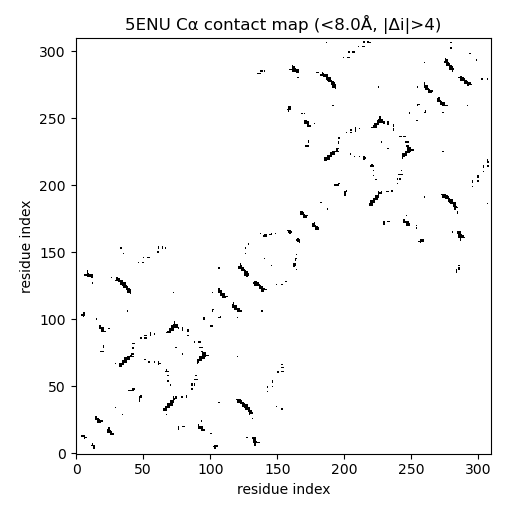.52 42.20 111 GLY A CA 1
ATOM 967 C CA B GLY A 1 119 ? 12.550 -3.722 81.986 0.48 42.25 111 GLY A CA 1
ATOM 968 C C A GLY A 1 119 ? 12.052 -2.156 81.470 0.52 44.27 111 GLY A C 1
ATOM 969 C C B GLY A 1 119 ? 12.502 -2.210 81.934 0.48 44.37 111 GLY A C 1
ATOM 970 O O A GLY A 1 119 ? 11.340 -1.566 82.291 0.52 46.28 111 GLY A O 1
ATOM 971 O O B GLY A 1 119 ? 11.872 -1.586 82.794 0.48 46.31 111 GLY A O 1
ATOM 972 N N . LYS A 1 120 ? 13.134 -1.598 80.928 1.00 42.53 112 LYS A N 1
ATOM 973 C CA . LYS A 1 120 ? 13.460 -0.182 81.029 1.00 38.12 112 LYS A CA 1
ATOM 974 C C . LYS A 1 120 ? 12.980 0.599 79.811 1.00 34.20 112 LYS A C 1
ATOM 975 O O . LYS A 1 120 ? 13.025 0.110 78.678 1.00 32.96 112 LYS A O 1
ATOM 977 N N . GLU A 1 121 ? 12.541 1.827 80.055 1.00 31.38 113 GLU A N 1
ATOM 978 C CA . GLU A 1 121 ? 12.161 2.742 78.993 1.00 29.73 113 GLU A CA 1
ATOM 979 C C . GLU A 1 121 ? 13.330 3.671 78.721 1.00 25.94 113 GLU A C 1
ATOM 980 O O . GLU A 1 121 ? 13.928 4.216 79.654 1.00 26.02 113 GLU A O 1
ATOM 986 N N . VAL A 1 122 ? 13.659 3.840 77.449 1.00 22.32 114 VAL A N 1
ATOM 987 C CA . VAL A 1 122 ? 14.777 4.672 77.031 1.00 20.32 114 VAL A CA 1
ATOM 988 C C . VAL A 1 122 ? 14.231 5.805 76.169 1.00 16.74 114 VAL A C 1
ATOM 989 O O . VAL A 1 122 ? 13.364 5.584 75.309 1.00 18.79 114 VAL A O 1
ATOM 993 N N . ARG A 1 123 ? 14.698 7.021 76.433 1.00 13.92 115 ARG A N 1
ATOM 994 C CA . ARG A 1 123 ? 14.226 8.207 75.720 1.00 13.15 115 ARG A CA 1
ATOM 995 C C . ARG A 1 123 ? 15.042 8.383 74.438 1.00 13.71 115 ARG A C 1
ATOM 996 O O . ARG A 1 123 ? 16.214 8.771 74.488 1.00 16.05 115 ARG A O 1
ATOM 1004 N N . GLY A 1 124 ? 14.428 8.088 73.285 1.00 15.61 116 GLY A N 1
ATOM 1005 C CA . GLY A 1 124 ? 15.098 8.159 72.002 1.00 16.10 116 GLY A CA 1
ATOM 1006 C C . GLY A 1 124 ? 14.511 9.201 71.054 1.00 15.88 116 GLY A C 1
ATOM 1007 O O . GLY A 1 124 ? 13.474 9.815 71.323 1.00 15.72 116 GLY A O 1
ATOM 1008 N N . ILE A 1 125 ? 15.230 9.421 69.951 1.00 17.12 117 ILE A N 1
ATOM 1009 C CA . ILE A 1 125 ? 14.788 10.229 68.810 1.00 14.94 117 ILE A CA 1
ATOM 1010 C C . ILE A 1 125 ? 14.336 9.267 67.721 1.00 12.59 117 ILE A C 1
ATOM 1011 O O . ILE A 1 125 ? 15.055 8.315 67.393 1.00 14.35 117 ILE A O 1
ATOM 1016 N N . GLU A 1 126 ? 13.174 9.532 67.136 1.00 10.87 118 GLU A N 1
ATOM 1017 C CA . GLU A 1 126 ? 12.726 8.860 65.928 1.00 11.58 118 GLU A CA 1
ATOM 1018 C C . GLU A 1 126 ? 13.334 9.588 64.729 1.00 10.20 118 GLU A C 1
ATOM 1019 O O . GLU A 1 126 ? 13.092 10.783 64.550 1.00 10.60 118 GLU A O 1
ATOM 1025 N N . ARG A 1 127 ? 14.153 8.889 63.929 1.00 10.11 119 ARG A N 1
ATOM 1026 C CA . ARG A 1 127 ? 14.776 9.503 62.752 1.00 9.23 119 ARG A CA 1
ATOM 1027 C C . ARG A 1 127 ? 13.708 10.127 61.856 1.00 8.34 119 ARG A C 1
ATOM 1028 O O . ARG A 1 127 ? 12.814 9.431 61.372 1.00 9.42 119 ARG A O 1
ATOM 1036 N N . SER A 1 128 ? 13.799 11.441 61.650 1.00 8.21 120 SER A N 1
ATOM 1037 C CA . SER A 1 128 ? 12.741 12.204 61.001 1.00 8.29 120 SER A CA 1
ATOM 1038 C C . SER A 1 128 ? 13.374 13.400 60.309 1.00 7.59 120 SER A C 1
ATOM 1039 O O . SER A 1 128 ? 14.375 13.948 60.790 1.00 8.82 120 SER A O 1
ATOM 1042 N N . THR A 1 129 ? 12.746 13.845 59.218 1.00 7.36 121 THR A N 1
ATOM 1043 C CA . THR A 1 129 ? 13.235 14.982 58.437 1.00 6.89 121 THR A CA 1
ATOM 1044 C C . THR A 1 129 ? 12.087 15.919 58.126 1.00 7.72 121 THR A C 1
ATOM 1045 O O . THR A 1 129 ? 10.947 15.480 57.962 1.00 7.90 121 THR A O 1
ATOM 1049 N N . PHE A 1 130 ? 12.404 17.211 58.053 1.00 6.33 122 PHE A N 1
ATOM 1050 C CA . PHE A 1 130 ? 11.424 18.264 57.828 1.00 6.68 122 PHE A CA 1
ATOM 1051 C C . PHE A 1 130 ? 11.941 19.205 56.755 1.00 6.55 122 PHE A C 1
ATOM 1052 O O . PHE A 1 130 ? 13.095 19.635 56.809 1.00 8.15 122 PHE A O 1
ATOM 1060 N N . LEU A 1 131 ? 11.116 19.460 55.755 1.00 5.88 123 LEU A N 1
ATOM 1061 C CA . LEU A 1 131 ? 11.427 20.391 54.681 1.00 6.21 123 LEU A CA 1
ATOM 1062 C C . LEU A 1 131 ? 10.622 21.657 54.923 1.00 6.83 123 LEU A C 1
ATOM 1063 O O . LEU A 1 131 ? 9.385 21.635 54.871 1.00 7.62 123 LEU A O 1
ATOM 1068 N N . ILE A 1 132 ? 11.330 22.744 55.209 1.00 7.30 124 ILE A N 1
ATOM 1069 C CA . ILE A 1 132 ? 10.749 24.045 55.509 1.00 7.37 124 ILE A CA 1
ATOM 1070 C C . ILE A 1 132 ? 11.112 24.962 54.349 1.00 7.59 124 ILE A C 1
ATOM 1071 O O . ILE A 1 132 ? 12.271 24.982 53.915 1.00 8.80 124 ILE A O 1
ATOM 1076 N N . ASP A 1 133 ? 10.136 25.697 53.819 1.00 7.52 125 ASP A N 1
ATOM 1077 C CA . ASP A 1 133 ? 10.419 26.527 52.650 1.00 6.79 125 ASP A CA 1
ATOM 1078 C C . ASP A 1 133 ? 11.042 27.869 53.035 1.00 7.42 125 ASP A C 1
ATOM 1079 O O . ASP A 1 133 ? 11.268 28.178 54.212 1.00 8.41 125 ASP A O 1
ATOM 1084 N N . ALA A 1 134 ? 11.342 28.675 52.008 1.00 7.79 126 ALA A N 1
ATOM 1085 C CA . ALA A 1 134 ? 11.967 29.983 52.213 1.00 9.25 126 ALA A CA 1
ATOM 1086 C C . ALA A 1 134 ? 11.082 30.928 53.015 1.00 9.29 126 ALA A C 1
ATOM 1087 O O . ALA A 1 134 ? 11.584 31.938 53.528 1.00 11.11 126 ALA A O 1
ATOM 1089 N N . ASP A 1 135 ? 9.781 30.650 53.094 1.00 9.06 127 ASP A N 1
ATOM 1090 C CA . ASP A 1 135 ? 8.832 31.458 53.850 1.00 9.61 127 ASP A CA 1
ATOM 1091 C C . ASP A 1 135 ? 8.698 30.990 55.301 1.00 8.61 127 ASP A C 1
ATOM 1092 O O . ASP A 1 135 ? 7.953 31.611 56.079 1.00 11.00 127 ASP A O 1
ATOM 1097 N N . GLY A 1 136 ? 9.400 29.925 55.696 1.00 8.54 128 GLY A N 1
ATOM 1098 C CA . GLY A 1 136 ? 9.315 29.423 57.056 1.00 8.56 128 GLY A CA 1
ATOM 1099 C C . GLY A 1 136 ? 8.163 28.476 57.321 1.00 7.34 128 GLY A C 1
ATOM 1100 O O . GLY A 1 136 ? 7.887 28.175 58.493 1.00 9.53 128 GLY A O 1
ATOM 1101 N N . VAL A 1 137 ? 7.523 27.950 56.280 1.00 6.87 129 VAL A N 1
ATOM 1102 C CA . VAL A 1 137 ? 6.383 27.051 56.431 1.00 8.11 129 VAL A CA 1
ATOM 1103 C C . VAL A 1 137 ? 6.840 25.605 56.275 1.00 7.66 129 VAL A C 1
ATOM 1104 O O . VAL A 1 137 ? 7.685 25.293 55.415 1.00 8.01 129 VAL A O 1
ATOM 1108 N N . LEU A 1 138 ? 6.314 24.719 57.126 1.00 7.61 130 LEU A N 1
ATOM 1109 C CA . LEU A 1 138 ? 6.629 23.297 57.003 1.00 7.73 130 LEU A CA 1
ATOM 1110 C C . LEU A 1 138 ? 5.890 22.718 55.804 1.00 7.70 130 LEU A C 1
ATOM 1111 O O . LEU A 1 138 ? 4.654 22.732 55.767 1.00 8.49 130 LEU A O 1
ATOM 1116 N N . ARG A 1 139 ? 6.640 22.208 54.827 1.00 7.88 131 ARG A N 1
ATOM 1117 C CA . ARG A 1 139 ? 6.055 21.722 53.582 1.00 6.81 131 ARG A CA 1
ATOM 1118 C C . ARG A 1 139 ? 5.929 20.210 53.553 1.00 8.46 131 ARG A C 1
ATOM 1119 O O . ARG A 1 139 ? 5.008 19.685 52.917 1.00 9.54 131 ARG A O 1
ATOM 1127 N N . GLN A 1 140 ? 6.832 19.498 54.221 1.00 8.06 132 GLN A N 1
ATOM 1128 C CA . GLN A 1 140 ? 6.771 18.049 54.203 1.00 8.70 132 GLN A CA 1
ATOM 1129 C C . GLN A 1 140 ? 7.504 17.512 55.426 1.00 8.32 132 GLN A C 1
ATOM 1130 O O . GLN A 1 140 ? 8.522 18.080 55.856 1.00 9.02 132 GLN A O 1
ATOM 1136 N N . ALA A 1 141 ? 6.981 16.420 55.979 1.00 8.08 133 ALA A N 1
ATOM 1137 C CA . ALA A 1 141 ? 7.598 15.700 57.078 1.00 8.46 133 ALA A CA 1
ATOM 1138 C C . ALA A 1 141 ? 7.773 14.249 56.670 1.00 8.33 133 ALA A C 1
ATOM 1139 O O . ALA A 1 141 ? 6.929 13.683 55.964 1.00 9.81 133 ALA A O 1
ATOM 1141 N N . TRP A 1 142 ? 8.874 13.649 57.120 1.00 7.52 134 TRP A N 1
ATOM 1142 C CA . TRP A 1 142 ? 9.109 12.217 56.967 1.00 7.88 134 TRP A CA 1
ATOM 1143 C C . TRP A 1 142 ? 9.436 11.707 58.365 1.00 8.62 134 TRP A C 1
ATOM 1144 O O . TRP A 1 142 ? 10.490 12.053 58.903 1.00 8.90 134 TRP A O 1
ATOM 1155 N N . ARG A 1 143 ? 8.555 10.914 58.970 1.00 8.29 135 ARG A N 1
ATOM 1156 C CA . ARG A 1 143 ? 8.763 10.498 60.358 1.00 8.60 135 ARG A CA 1
ATOM 1157 C C . ARG A 1 143 ? 9.119 9.020 60.450 1.00 9.07 135 ARG A C 1
ATOM 1158 O O . ARG A 1 143 ? 8.489 8.179 59.794 1.00 10.89 135 ARG A O 1
ATOM 1166 N N . GLY A 1 144 ? 10.139 8.707 61.248 1.00 9.49 136 GLY A N 1
ATOM 1167 C CA . GLY A 1 144 ? 10.488 7.304 61.423 1.00 9.88 136 GLY A CA 1
ATOM 1168 C C . GLY A 1 144 ? 10.928 6.646 60.132 1.00 9.31 136 GLY A C 1
ATOM 1169 O O . GLY A 1 144 ? 10.619 5.475 59.887 1.00 10.87 136 GLY A O 1
ATOM 1170 N N . ILE A 1 145 ? 11.631 7.376 59.281 1.00 9.32 137 ILE A N 1
ATOM 1171 C CA . ILE A 1 145 ? 12.021 6.793 58.007 1.00 8.87 137 ILE A CA 1
ATOM 1172 C C . ILE A 1 145 ? 13.306 5.981 58.142 1.00 8.19 137 ILE A C 1
ATOM 1173 O O . ILE A 1 145 ? 14.115 6.169 59.064 1.00 10.06 137 ILE A O 1
ATOM 1178 N N . LYS A 1 146 ? 13.492 5.073 57.194 1.00 8.80 138 LYS A N 1
ATOM 1179 C CA . LYS A 1 146 ? 14.763 4.377 57.068 1.00 8.58 138 LYS A CA 1
ATOM 1180 C C . LYS A 1 146 ? 15.714 5.218 56.225 1.00 9.77 138 LYS A C 1
ATOM 1181 O O . LYS A 1 146 ? 15.293 6.084 55.454 1.00 9.59 138 LYS A O 1
ATOM 1187 N N . VAL A 1 147 ? 17.015 4.967 56.373 1.00 8.53 139 VAL A N 1
ATOM 1188 C CA . VAL A 1 147 ? 17.993 5.775 55.638 1.00 10.18 139 VAL A CA 1
ATOM 1189 C C . VAL A 1 147 ? 17.986 5.495 54.133 1.00 9.06 139 VAL A C 1
ATOM 1190 O O . VAL A 1 147 ? 17.978 6.460 53.345 1.00 9.45 139 VAL A O 1
ATOM 1194 N N . PRO A 1 148 ? 17.996 4.238 53.667 1.00 9.83 140 PRO A N 1
ATOM 1195 C CA . PRO A 1 148 ? 18.113 4.010 52.217 1.00 10.66 140 PRO A CA 1
ATOM 1196 C C . PRO A 1 148 ? 17.024 4.712 51.423 1.00 8.84 140 PRO A C 1
ATOM 1197 O O . PRO A 1 148 ? 15.835 4.609 51.742 1.00 9.99 140 PRO A O 1
ATOM 1201 N N . GLY A 1 149 ? 17.443 5.463 50.399 1.00 10.14 141 GLY A N 1
ATOM 1202 C CA . GLY A 1 149 ? 16.532 6.194 49.537 1.00 10.09 141 GLY A CA 1
ATOM 1203 C C . GLY A 1 149 ? 16.094 7.545 50.069 1.00 9.04 141 GLY A C 1
ATOM 1204 O O . GLY A 1 149 ? 15.553 8.357 49.296 1.00 9.77 141 GLY A O 1
ATOM 1205 N N . HIS A 1 150 ? 16.349 7.833 51.348 1.00 9.08 142 HIS A N 1
ATOM 1206 C CA . HIS A 1 150 ? 15.760 9.001 51.989 1.00 7.87 142 HIS A CA 1
ATOM 1207 C C . HIS A 1 150 ? 16.335 10.316 51.465 1.00 7.24 142 HIS A C 1
ATOM 1208 O O . HIS A 1 150 ? 15.578 11.230 51.120 1.00 8.83 142 HIS A O 1
ATOM 1215 N N . VAL A 1 151 ? 17.665 10.441 51.387 1.00 8.32 143 VAL A N 1
ATOM 1216 C CA . VAL A 1 151 ? 18.245 11.686 50.888 1.00 9.13 143 VAL A CA 1
ATOM 1217 C C . VAL A 1 151 ? 17.792 11.959 49.461 1.00 8.59 143 VAL A C 1
ATOM 1218 O O . VAL A 1 151 ? 17.497 13.110 49.101 1.00 9.20 143 VAL A O 1
ATOM 1222 N N . ASP A 1 152 ? 17.701 10.912 48.630 1.00 9.59 144 ASP A N 1
ATOM 1223 C CA . ASP A 1 152 ? 17.186 11.083 47.265 1.00 10.19 144 ASP A CA 1
ATOM 1224 C C . ASP A 1 152 ? 15.776 11.667 47.285 1.00 9.55 144 ASP A C 1
ATOM 1225 O O . ASP A 1 152 ? 15.452 12.571 46.505 1.00 9.63 144 ASP A O 1
ATOM 1230 N N . ASP A 1 153 ? 14.909 11.127 48.156 1.00 9.35 145 ASP A N 1
ATOM 1231 C CA . ASP A 1 153 ? 13.54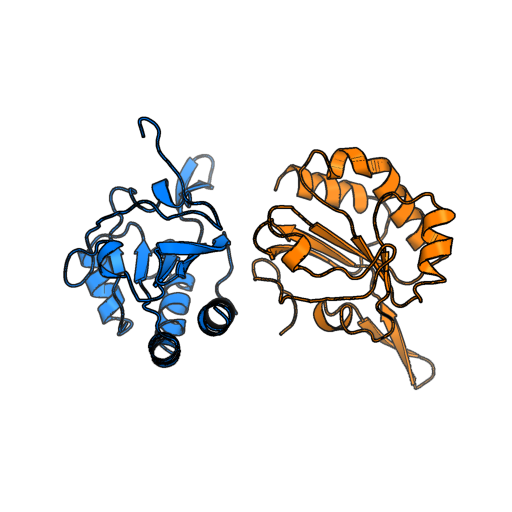2 11.622 48.258 1.00 8.94 145 ASP A CA 1
ATOM 1232 C C . ASP A 1 153 ? 13.516 13.074 48.714 1.00 8.90 145 ASP A C 1
ATOM 1233 O O . ASP A 1 153 ? 12.721 13.875 48.209 1.00 9.83 145 ASP A O 1
ATOM 1238 N N . VAL A 1 154 ? 14.342 13.425 49.700 1.00 7.79 146 VAL A N 1
ATOM 1239 C CA . VAL A 1 154 ? 14.346 14.801 50.180 1.00 7.86 146 VAL A CA 1
ATOM 1240 C C . VAL A 1 154 ? 14.835 15.743 49.084 1.00 8.93 146 VAL A C 1
ATOM 1241 O O . VAL A 1 154 ? 14.270 16.829 48.891 1.00 9.06 146 VAL A O 1
ATOM 1245 N N . LEU A 1 155 ? 15.863 15.334 48.323 1.00 8.99 147 LEU A N 1
ATOM 1246 C CA . LEU A 1 155 ? 16.345 16.196 47.244 1.00 9.24 147 LEU A CA 1
ATOM 1247 C C . LEU A 1 155 ? 15.261 16.402 46.193 1.00 9.44 147 LEU A C 1
ATOM 1248 O O . LEU A 1 155 ? 15.050 17.525 45.720 1.00 9.68 147 LEU A O 1
ATOM 1253 N N A SER A 1 156 ? 14.561 15.329 45.812 0.58 9.49 148 SER A N 1
ATOM 1254 N N B SER A 1 156 ? 14.542 15.335 45.837 0.42 9.29 148 SER A N 1
ATOM 1255 C CA A SER A 1 156 ? 13.466 15.477 44.858 0.58 11.10 148 SER A CA 1
ATOM 1256 C CA B SER A 1 156 ? 13.468 15.465 44.858 0.42 10.43 148 SER A CA 1
ATOM 1257 C C A SER A 1 156 ? 12.432 16.469 45.374 0.58 10.56 148 SER A C 1
ATOM 1258 C C B SER A 1 156 ? 12.379 16.411 45.356 0.42 10.68 148 SER A C 1
ATOM 1259 O O A SER A 1 156 ? 11.966 17.338 44.633 0.58 9.94 148 SER A O 1
ATOM 1260 O O B SER A 1 156 ? 11.812 17.182 44.576 0.42 11.17 148 SER A O 1
ATOM 1265 N N . ALA A 1 157 ? 12.083 16.378 46.658 1.00 10.09 149 ALA A N 1
ATOM 1266 C CA . ALA A 1 157 ? 11.090 17.291 47.211 1.00 8.84 149 ALA A CA 1
ATOM 1267 C C . ALA A 1 157 ? 11.594 18.733 47.193 1.00 8.47 149 ALA A C 1
ATOM 1268 O O . ALA A 1 157 ? 10.850 19.650 46.823 1.00 10.32 149 ALA A O 1
ATOM 1270 N N . VAL A 1 158 ? 12.864 18.945 47.558 1.00 8.34 150 VAL A N 1
ATOM 1271 C CA . VAL A 1 158 ? 13.463 20.276 47.504 1.00 9.13 150 VAL A CA 1
ATOM 1272 C C . VAL A 1 158 ? 13.383 20.840 46.089 1.00 9.76 150 VAL A C 1
ATOM 1273 O O . VAL A 1 158 ? 13.030 22.012 45.878 1.00 11.16 150 VAL A O 1
ATOM 1277 N N . GLN A 1 159 ? 13.719 20.013 45.095 1.00 11.40 151 GLN A N 1
ATOM 1278 C CA . GLN A 1 159 ? 13.757 20.497 43.716 1.00 13.47 151 GLN A CA 1
ATOM 1279 C C . GLN A 1 159 ? 12.370 20.834 43.186 1.00 14.40 151 GLN A C 1
ATOM 1280 O O . GLN A 1 159 ? 12.237 21.685 42.303 1.00 17.07 151 GLN A O 1
ATOM 1286 N N . ALA A 1 160 ? 11.338 20.162 43.678 1.00 13.29 152 ALA A N 1
ATOM 1287 C CA . ALA A 1 160 ? 9.988 20.360 43.180 1.00 15.41 152 ALA A CA 1
ATOM 1288 C C . ALA A 1 160 ? 9.237 21.485 43.878 1.00 16.72 152 ALA A C 1
ATOM 1289 O O . ALA A 1 160 ? 8.128 21.809 43.446 1.00 19.79 152 ALA A O 1
ATOM 1291 N N . LEU A 1 161 ? 9.786 22.083 44.934 1.00 15.20 153 LEU A N 1
ATOM 1292 C CA . LEU A 1 161 ? 9.059 23.143 45.632 1.00 17.11 153 LEU A CA 1
ATOM 1293 C C . LEU A 1 161 ? 8.796 24.326 44.703 1.00 20.83 153 LEU A C 1
ATOM 1294 O O . LEU A 1 161 ? 9.646 24.679 43.872 1.00 22.64 153 LEU A O 1
ATOM 1300 N N . MET B 1 9 ? 11.956 4.399 40.813 1.00 33.18 1 MET B N 1
ATOM 1301 C CA . MET B 1 9 ? 11.932 3.963 42.208 1.00 32.49 1 MET B CA 1
ATOM 1302 C C . MET B 1 9 ? 10.582 3.340 42.560 1.00 31.29 1 MET B C 1
ATOM 1303 O O . MET B 1 9 ? 9.527 3.861 42.189 1.00 32.58 1 MET B O 1
ATOM 1305 N N . SER B 1 10 ? 10.622 2.220 43.270 1.00 28.83 2 SER B N 1
ATOM 1306 C CA . SER B 1 10 ? 9.425 1.523 43.711 1.00 26.88 2 SER B CA 1
ATOM 1307 C C . SER B 1 10 ? 9.266 1.687 45.218 1.00 22.94 2 SER B C 1
ATOM 1308 O O . SER B 1 10 ? 10.149 2.191 45.915 1.00 25.48 2 SER B O 1
ATOM 1311 N N . VAL B 1 11 ? 8.131 1.257 45.720 1.00 17.90 3 VAL B N 1
ATOM 1312 C CA . VAL B 1 11 ? 7.756 1.574 47.095 1.00 13.33 3 VAL B CA 1
ATOM 1313 C C . VAL B 1 11 ? 8.494 0.674 48.082 1.00 10.67 3 VAL B C 1
ATOM 1314 O O . VAL B 1 11 ? 8.732 -0.513 47.833 1.00 10.64 3 VAL B O 1
ATOM 1318 N N . GLU B 1 12 ? 8.852 1.250 49.225 1.00 10.23 4 GLU B N 1
ATOM 1319 C CA . GLU B 1 12 ? 9.541 0.527 50.279 1.00 10.59 4 GLU B CA 1
ATOM 1320 C C . GLU B 1 12 ? 8.990 0.967 51.625 1.00 8.99 4 GLU B C 1
ATOM 1321 O O . GLU B 1 12 ? 8.657 2.141 51.831 1.00 8.80 4 GLU B O 1
ATOM 1327 N N . VAL B 1 13 ? 8.931 0.017 52.558 1.00 8.72 5 VAL B N 1
ATOM 1328 C CA . VAL B 1 13 ? 8.482 0.339 53.906 1.00 9.43 5 VAL B CA 1
ATOM 1329 C C . VAL B 1 13 ? 9.447 1.314 54.562 1.00 8.19 5 VAL B C 1
ATOM 1330 O O . VAL B 1 13 ? 10.678 1.209 54.420 1.00 9.21 5 VAL B O 1
ATOM 1334 N N . ASP B 1 14 ? 8.876 2.281 55.284 1.00 7.92 6 ASP B N 1
ATOM 1335 C CA . ASP B 1 14 ? 9.615 3.352 55.954 1.00 9.11 6 ASP B CA 1
ATOM 1336 C C . ASP B 1 14 ? 10.289 4.310 54.974 1.00 8.57 6 ASP B C 1
ATOM 1337 O O . ASP B 1 14 ? 11.286 4.968 55.309 1.00 8.95 6 ASP B O 1
ATOM 1342 N N . ARG B 1 15 ? 9.730 4.404 53.771 1.00 7.95 7 ARG B N 1
ATOM 1343 C CA . ARG B 1 15 ? 10.177 5.331 52.736 1.00 7.34 7 ARG B CA 1
ATOM 1344 C C . ARG B 1 15 ? 8.970 6.043 52.124 1.00 7.59 7 ARG B C 1
ATOM 1345 O O . ARG B 1 15 ? 7.871 5.482 52.042 1.00 8.20 7 ARG B O 1
ATOM 1353 N N . GLN B 1 16 ? 9.160 7.309 51.754 1.00 8.04 8 GLN B N 1
ATOM 1354 C CA . GLN B 1 16 ? 8.110 8.064 51.066 1.00 8.49 8 GLN B CA 1
ATOM 1355 C C . GLN B 1 16 ? 7.633 7.339 49.800 1.00 8.36 8 GLN B C 1
ATOM 1356 O O . GLN B 1 16 ? 8.441 6.809 49.029 1.00 10.21 8 GLN B O 1
ATOM 1362 N N . VAL B 1 17 ? 6.315 7.274 49.615 1.00 8.65 9 VAL B N 1
ATOM 1363 C CA . VAL B 1 17 ? 5.736 6.739 48.374 1.00 9.61 9 VAL B CA 1
ATOM 1364 C C . VAL B 1 17 ? 5.761 7.834 47.309 1.00 12.40 9 VAL B C 1
ATOM 1365 O O . VAL B 1 17 ? 5.288 8.951 47.581 1.00 12.34 9 VAL B O 1
ATOM 1369 N N . PRO B 1 18 ? 6.251 7.562 46.092 1.00 12.37 10 PRO B N 1
ATOM 1370 C CA . PRO B 1 18 ? 6.171 8.572 45.021 1.00 13.40 10 PRO B CA 1
ATOM 1371 C C . PRO B 1 18 ? 4.725 8.932 44.699 1.00 13.42 10 PRO B C 1
ATOM 1372 O O . PRO B 1 18 ? 3.829 8.084 44.731 1.00 13.16 10 PRO B O 1
ATOM 1376 N N . ASP B 1 19 ? 4.502 10.206 44.360 1.00 15.61 11 ASP B N 1
ATOM 1377 C CA . ASP B 1 19 ? 3.154 10.641 44.019 1.00 16.07 11 ASP B CA 1
ATOM 1378 C C . ASP B 1 19 ? 2.682 9.917 42.763 1.00 16.18 11 ASP B C 1
ATOM 1379 O O . ASP B 1 19 ? 3.482 9.529 41.907 1.00 17.41 11 ASP B O 1
ATOM 1384 N N . PHE B 1 20 ? 1.368 9.718 42.667 1.00 14.41 12 PHE B N 1
ATOM 1385 C CA . PHE B 1 20 ? 0.778 9.092 41.491 1.00 14.03 12 PHE B CA 1
ATOM 1386 C C . PHE B 1 20 ? -0.619 9.653 41.308 1.00 13.22 12 PHE B C 1
ATOM 1387 O O . PHE B 1 20 ? -1.200 10.209 42.239 1.00 13.29 12 PHE B O 1
ATOM 1395 N N . THR B 1 21 ? -1.146 9.514 40.086 1.00 12.69 13 THR B N 1
ATOM 1396 C CA . THR B 1 21 ? -2.539 9.825 39.768 1.00 13.44 13 THR B CA 1
ATOM 1397 C C . THR B 1 21 ? -3.078 8.705 38.892 1.00 12.71 13 THR B C 1
ATOM 1398 O O . THR B 1 21 ? -2.362 8.210 38.016 1.00 15.75 13 THR B O 1
ATOM 1402 N N . ALA B 1 22 ? -4.319 8.290 39.135 1.00 12.50 14 ALA B N 1
ATOM 1403 C CA . ALA B 1 22 ? -4.877 7.207 38.336 1.00 12.71 14 ALA B CA 1
ATOM 1404 C C . ALA B 1 22 ? -6.389 7.359 38.243 1.00 12.36 14 ALA B C 1
ATOM 1405 O O . ALA B 1 22 ? -7.016 7.955 39.127 1.00 13.36 14 ALA B O 1
ATOM 1407 N N . PRO B 1 23 ? -7.007 6.802 37.198 1.00 12.95 15 PRO B N 1
ATOM 1408 C CA . PRO B 1 23 ? -8.468 6.875 37.068 1.00 12.66 15 PRO B CA 1
ATOM 1409 C C . PRO B 1 23 ? -9.138 6.008 38.119 1.00 11.41 15 PRO B C 1
ATOM 1410 O O . PRO B 1 23 ? -8.615 4.971 38.524 1.00 11.64 15 PRO B O 1
ATOM 1414 N N . ALA B 1 24 ? -10.327 6.427 38.550 1.00 11.46 16 ALA B N 1
ATOM 1415 C CA . ALA B 1 24 ? -11.029 5.670 39.575 1.00 11.25 16 ALA B CA 1
ATOM 1416 C C . ALA B 1 24 ? -12.524 5.896 39.449 1.00 12.14 16 ALA B C 1
ATOM 1417 O O . ALA B 1 24 ? -12.972 6.830 38.780 1.00 13.26 16 ALA B O 1
ATOM 1419 N N . THR B 1 25 ? -13.293 5.011 40.082 1.00 11.56 17 THR B N 1
ATOM 1420 C CA . THR B 1 25 ? -14.725 5.234 40.207 1.00 14.33 17 THR B CA 1
ATOM 1421 C C . THR B 1 25 ? -14.911 6.562 40.924 1.00 18.31 17 THR B C 1
ATOM 1422 O O . THR B 1 25 ? -14.217 6.845 41.905 1.00 21.18 17 THR B O 1
ATOM 1426 N N . GLY B 1 26 ? -15.817 7.396 40.426 1.00 22.53 18 GLY B N 1
ATOM 1427 C CA . GLY B 1 26 ? -15.995 8.678 41.081 1.00 22.83 18 GLY B CA 1
ATOM 1428 C C . GLY B 1 26 ? -15.016 9.759 40.668 1.00 21.37 18 GLY B C 1
ATOM 1429 O O . GLY B 1 26 ? -15.198 10.921 41.065 1.00 22.56 18 GLY B O 1
ATOM 1430 N N . GLY B 1 27 ? -14.006 9.431 39.866 1.00 17.44 19 GLY B N 1
ATOM 1431 C CA . GLY B 1 27 ? -13.065 10.424 39.373 1.00 16.92 19 GLY B CA 1
ATOM 1432 C C . GLY B 1 27 ? -11.620 10.089 39.689 1.00 16.74 19 GLY B C 1
ATOM 1433 O O . GLY B 1 27 ? -11.364 9.247 40.551 1.00 17.70 19 GLY B O 1
ATOM 1434 N N . ASP B 1 28 ? -10.676 10.746 39.014 1.00 17.27 20 ASP B N 1
ATOM 1435 C CA . ASP B 1 28 ? -9.253 10.492 39.225 1.00 17.52 20 ASP B CA 1
ATOM 1436 C C . ASP B 1 28 ? -8.873 10.710 40.682 1.00 15.31 20 ASP B C 1
ATOM 1437 O O . ASP B 1 28 ? -9.408 11.593 41.368 1.00 16.62 20 ASP B O 1
ATOM 1442 N N . ILE B 1 29 ? -7.896 9.931 41.140 1.00 13.16 21 ILE B N 1
ATOM 1443 C CA . ILE B 1 29 ? -7.361 10.048 42.491 1.00 11.94 21 ILE B CA 1
ATOM 1444 C C . ILE B 1 29 ? -5.857 10.250 42.404 1.00 12.21 21 ILE B C 1
ATOM 1445 O O . ILE B 1 29 ? -5.167 9.502 41.706 1.00 13.59 21 ILE B O 1
ATOM 1450 N N . SER B 1 30 ? -5.346 11.232 43.138 1.00 11.98 22 SER B N 1
ATOM 1451 C CA A SER B 1 30 ? -3.913 11.423 43.295 0.67 12.37 22 SER B CA 1
ATOM 1452 C CA B SER B 1 30 ? -3.915 11.427 43.292 0.33 13.06 22 SER B CA 1
ATOM 1453 C C . SER B 1 30 ? -3.517 11.115 44.728 1.00 12.04 22 SER B C 1
ATOM 1454 O O . SER B 1 30 ? -4.275 11.370 45.661 1.00 12.98 22 SER B O 1
ATOM 1459 N N . LEU B 1 31 ? -2.310 10.561 44.903 1.00 13.18 23 LEU B N 1
ATOM 1460 C CA . LEU B 1 31 ? -1.843 10.303 46.263 1.00 12.85 23 LEU B CA 1
ATOM 1461 C C . LEU B 1 31 ? -1.870 11.576 47.100 1.00 12.32 23 LEU B C 1
ATOM 1462 O O . LEU B 1 31 ? -2.209 11.538 48.284 1.00 13.50 23 LEU B O 1
ATOM 1467 N N . SER B 1 32 ? -1.550 12.723 46.496 1.00 13.31 24 SER B N 1
ATOM 1468 C CA . SER B 1 32 ? -1.591 13.981 47.233 1.00 14.19 24 SER B CA 1
ATOM 1469 C C . SER B 1 32 ? -2.980 14.296 47.786 1.00 13.51 24 SER B C 1
ATOM 1470 O O . SER B 1 32 ? -3.081 15.039 48.773 1.00 14.73 24 SER B O 1
ATOM 1473 N N . ASP B 1 33 ? -4.044 13.753 47.184 1.00 13.33 25 ASP B N 1
ATOM 1474 C CA . ASP B 1 33 ? -5.393 13.963 47.698 1.00 13.44 25 ASP B CA 1
ATOM 1475 C C . ASP B 1 33 ? -5.570 13.377 49.090 1.00 13.33 25 ASP B C 1
ATOM 1476 O O . ASP B 1 33 ? -6.463 13.806 49.823 1.00 14.86 25 ASP B O 1
ATOM 1481 N N . LEU B 1 34 ? -4.761 12.387 49.457 1.00 12.07 26 LEU B N 1
ATOM 1482 C CA . LEU B 1 34 ? -4.878 11.708 50.737 1.00 12.29 26 LEU B CA 1
ATOM 1483 C C . LEU B 1 34 ? -3.987 12.321 51.806 1.00 12.38 26 LEU B C 1
ATOM 1484 O O . LEU B 1 34 ? -3.989 11.838 52.943 1.00 12.61 26 LEU B O 1
ATOM 1489 N N . LYS B 1 35 ? -3.224 13.364 51.483 1.00 13.36 27 LYS B N 1
ATOM 1490 C CA A LYS B 1 35 ? -2.381 13.998 52.489 0.45 15.05 27 LYS B CA 1
ATOM 1491 C CA B LYS B 1 35 ? -2.377 13.973 52.496 0.55 15.06 27 LYS B CA 1
ATOM 1492 C C . LYS B 1 35 ? -3.218 14.401 53.696 1.00 14.84 27 LYS B C 1
ATOM 1493 O O . LYS B 1 35 ? -4.311 14.950 53.553 1.00 15.74 27 LYS B O 1
ATOM 1504 N N . GLY B 1 36 ? -2.709 14.107 54.897 1.00 13.28 28 GLY B N 1
ATOM 1505 C CA . GLY B 1 36 ? -3.431 14.378 56.126 1.00 13.72 28 GLY B CA 1
ATOM 1506 C C . GLY B 1 36 ? -4.271 13.225 56.642 1.00 12.77 28 GLY B C 1
ATOM 1507 O O . GLY B 1 36 ? -4.804 13.320 57.755 1.00 16.51 28 GLY B O 1
ATOM 1508 N N . ARG B 1 37 ? -4.423 12.152 55.859 1.00 11.95 29 ARG B N 1
ATOM 1509 C CA A ARG B 1 37 ? -5.173 10.969 56.253 0.58 12.71 29 ARG B CA 1
ATOM 1510 C CA B ARG B 1 37 ? -5.179 10.969 56.241 0.42 13.20 29 ARG B CA 1
ATOM 1511 C C . ARG B 1 37 ? -4.320 9.738 56.006 1.00 10.05 29 ARG B C 1
ATOM 1512 O O . ARG B 1 37 ? -3.374 9.759 55.217 1.00 10.27 29 ARG B O 1
ATOM 1527 N N . LYS B 1 38 ? -4.661 8.655 56.696 1.00 8.40 30 LYS B N 1
ATOM 1528 C CA . LYS B 1 38 ? -4.062 7.370 56.382 1.00 8.07 30 LYS B CA 1
ATOM 1529 C C . LYS B 1 38 ? -4.738 6.787 55.145 1.00 8.21 30 LYS B C 1
ATOM 1530 O O . LYS B 1 38 ? -5.923 7.036 54.887 1.00 9.88 30 LYS B O 1
ATOM 1536 N N . LEU B 1 39 ? -3.993 5.962 54.404 1.00 8.55 31 LEU B N 1
ATOM 1537 C CA . LEU B 1 39 ? -4.523 5.308 53.214 1.00 8.07 31 LEU B CA 1
ATOM 1538 C C . LEU B 1 39 ? -4.211 3.825 53.269 1.00 6.92 31 LEU B C 1
ATOM 1539 O O . LEU B 1 39 ? -3.047 3.441 53.388 1.00 7.93 31 LEU B O 1
ATOM 1544 N N . VAL B 1 40 ? -5.238 2.996 53.118 1.00 7.64 32 VAL B N 1
ATOM 1545 C CA . VAL B 1 40 ? -5.060 1.581 52.846 1.00 7.44 32 VAL B CA 1
ATOM 1546 C C . VAL B 1 40 ? -5.320 1.418 51.356 1.00 7.35 32 VAL B C 1
ATOM 1547 O O . VAL B 1 40 ? -6.454 1.590 50.900 1.00 8.61 32 VAL B O 1
ATOM 1551 N N . LEU B 1 41 ? -4.275 1.095 50.596 1.00 6.95 33 LEU B N 1
ATOM 1552 C CA . LEU B 1 41 ? -4.357 0.890 49.153 1.00 6.48 33 LEU B CA 1
ATOM 1553 C C . LEU B 1 41 ? -4.211 -0.606 48.949 1.00 7.25 33 LEU B C 1
ATOM 1554 O O . LEU B 1 41 ? -3.136 -1.168 49.222 1.00 8.03 33 LEU B O 1
ATOM 1559 N N . TYR B 1 42 ? -5.288 -1.265 48.532 1.00 8.18 34 TYR B N 1
ATOM 1560 C CA . TYR B 1 42 ? -5.262 -2.721 48.389 1.00 8.16 34 TYR B CA 1
ATOM 1561 C C . TYR B 1 42 ? -5.389 -3.130 46.927 1.00 8.36 34 TYR B C 1
ATOM 1562 O O . TYR B 1 42 ? -6.316 -2.702 46.234 1.00 9.67 34 TYR B O 1
ATOM 1571 N N . PHE B 1 43 ? -4.439 -3.938 46.464 1.00 7.55 35 PHE B N 1
ATOM 1572 C CA . PHE B 1 43 ? -4.432 -4.480 45.107 1.00 8.26 35 PHE B CA 1
ATOM 1573 C C . PHE B 1 43 ? -5.020 -5.882 45.123 1.00 9.49 35 PHE B C 1
ATOM 1574 O O . PHE B 1 43 ? -4.664 -6.699 45.980 1.00 9.14 35 PHE B O 1
ATOM 1582 N N . TYR B 1 44 ? -5.904 -6.169 44.172 1.00 10.71 36 TYR B N 1
ATOM 1583 C CA . TYR B 1 44 ? -6.551 -7.473 44.114 1.00 10.38 36 TYR B CA 1
ATOM 1584 C C . TYR B 1 44 ? -6.522 -7.985 42.680 1.00 10.85 36 TYR B C 1
ATOM 1585 O O . TYR B 1 44 ? -6.564 -7.190 41.733 1.00 12.50 36 TYR B O 1
ATOM 1594 N N . PRO B 1 45 ? -6.401 -9.311 42.494 1.00 12.07 37 PRO B N 1
ATOM 1595 C CA . PRO B 1 45 ? -6.213 -9.854 41.135 1.00 13.13 37 PRO B CA 1
ATOM 1596 C C . PRO B 1 45 ? -7.190 -9.355 40.077 1.00 12.61 37 PRO B C 1
ATOM 1597 O O . PRO B 1 45 ? -6.744 -8.950 38.994 1.00 14.09 37 PRO B O 1
ATOM 1601 N N . LYS B 1 46 ? -8.502 -9.404 40.332 1.00 11.42 38 LYS B N 1
ATOM 1602 C CA . LYS B 1 46 ? -9.451 -8.944 39.323 1.00 13.75 38 LYS B CA 1
ATOM 1603 C C . LYS B 1 46 ? -10.881 -8.935 39.844 1.00 12.31 38 LYS B C 1
ATOM 1604 O O . LYS B 1 46 ? -11.262 -9.730 40.717 1.00 12.77 38 LYS B O 1
ATOM 1610 N N . ASP B 1 47 ? -11.665 -8.016 39.275 1.00 11.94 39 ASP B N 1
ATOM 1611 C CA . ASP B 1 47 ? -13.085 -7.934 39.584 1.00 12.33 39 ASP B CA 1
ATOM 1612 C C . ASP B 1 47 ? -13.747 -9.285 39.345 1.00 14.39 39 ASP B C 1
ATOM 1613 O O . ASP B 1 47 ? -13.394 -10.012 38.409 1.00 14.62 39 ASP B O 1
ATOM 1618 N N . ASN B 1 48 ? -14.725 -9.617 40.194 1.00 17.01 40 ASN B N 1
ATOM 1619 C CA . ASN B 1 48 ? -15.609 -10.772 40.004 1.00 19.64 40 ASN B CA 1
ATOM 1620 C C . ASN B 1 48 ? -14.907 -12.112 40.181 1.00 21.92 40 ASN B C 1
ATOM 1621 O O . ASN B 1 48 ? -15.196 -13.071 39.463 1.00 25.57 40 ASN B O 1
ATOM 1626 N N . THR B 1 49 ? -13.975 -12.199 41.103 1.00 18.22 41 THR B N 1
ATOM 1627 C CA . THR B 1 49 ? -13.519 -13.502 41.540 1.00 17.69 41 THR B CA 1
ATOM 1628 C C . THR B 1 49 ? -13.940 -13.688 42.985 1.00 16.28 41 THR B C 1
ATOM 1629 O O . THR B 1 49 ? -14.171 -12.709 43.707 1.00 16.39 41 THR B O 1
ATOM 1633 N N . PRO B 1 50 ? -14.066 -14.934 43.441 1.00 16.25 42 PRO B N 1
ATOM 1634 C CA . PRO B 1 50 ? -14.515 -15.154 44.827 1.00 16.54 42 PRO B CA 1
ATOM 1635 C C . PRO B 1 50 ? -13.644 -14.465 45.868 1.00 15.11 42 PRO B C 1
ATOM 1636 O O . PRO B 1 50 ? -14.163 -13.807 46.786 1.00 14.90 42 PRO B O 1
ATOM 1640 N N . GLY B 1 51 ? -12.323 -14.605 45.753 1.00 13.76 43 GLY B N 1
ATOM 1641 C CA . GLY B 1 51 ? -11.433 -14.010 46.737 1.00 14.57 43 GLY B CA 1
ATOM 1642 C C . GLY B 1 51 ? -11.489 -12.496 46.747 1.00 12.50 43 GLY B C 1
ATOM 1643 O O . GLY B 1 51 ? -11.464 -11.872 47.817 1.00 11.99 43 GLY B O 1
ATOM 1644 N N . CYS B 1 52 ? -11.546 -11.878 45.560 1.00 12.34 44 CYS B N 1
ATOM 1645 C CA . CYS B 1 52 ? -11.579 -10.424 45.507 1.00 12.53 44 CYS B CA 1
ATOM 1646 C C . CYS B 1 52 ? -12.930 -9.883 45.959 1.00 12.14 44 CYS B C 1
ATOM 1647 O O . CYS B 1 52 ? -13.004 -8.790 46.534 1.00 11.80 44 CYS B O 1
ATOM 1650 N N . THR B 1 53 ? -14.000 -10.649 45.732 1.00 13.93 45 THR B N 1
ATOM 1651 C CA . THR B 1 53 ? -15.313 -10.291 46.259 1.00 13.16 45 THR B CA 1
ATOM 1652 C C . THR B 1 53 ? -15.321 -10.344 47.787 1.00 13.69 45 THR B C 1
ATOM 1653 O O . THR B 1 53 ? -15.804 -9.416 48.454 1.00 13.60 45 THR B O 1
ATOM 1657 N N . THR B 1 54 ? -14.804 -11.434 48.362 1.00 14.08 46 THR B N 1
ATOM 1658 C CA . THR B 1 54 ? -14.715 -11.534 49.816 1.00 13.77 46 THR B CA 1
ATOM 1659 C C . THR B 1 54 ? -13.883 -10.402 50.405 1.00 12.91 46 THR B C 1
ATOM 1660 O O . THR B 1 54 ? -14.276 -9.784 51.403 1.00 13.11 46 THR B O 1
ATOM 1664 N N . GLU B 1 55 ? -12.730 -10.107 49.799 1.00 10.92 47 GLU B N 1
ATOM 1665 C CA . GLU B 1 55 ? -11.887 -9.050 50.337 1.00 11.28 47 GLU B CA 1
ATOM 1666 C C . GLU B 1 55 ? -12.599 -7.697 50.306 1.00 10.20 47 GLU B C 1
ATOM 1667 O O . GLU B 1 55 ? -12.577 -6.951 51.293 1.00 11.24 47 GLU B O 1
ATOM 1673 N N . GLY B 1 56 ? -13.207 -7.347 49.166 1.00 10.79 48 GLY B N 1
ATOM 1674 C CA . GLY B 1 56 ? -13.950 -6.098 49.095 1.00 10.08 48 GLY B CA 1
ATOM 1675 C C . GLY B 1 56 ? -15.083 -6.037 50.103 1.00 11.19 48 GLY B C 1
ATOM 1676 O O . GLY B 1 56 ? -15.291 -5.010 50.754 1.00 11.58 48 GLY B O 1
ATOM 1677 N N . LEU B 1 57 ? -15.814 -7.147 50.269 1.00 11.46 49 LEU B N 1
ATOM 1678 C CA . LEU B 1 57 ? -16.910 -7.172 51.240 1.00 11.38 49 LEU B CA 1
ATOM 1679 C C . LEU B 1 57 ? -16.416 -7.014 52.675 1.00 10.75 49 LEU B C 1
ATOM 1680 O O . LEU B 1 57 ? -17.112 -6.432 53.516 1.00 12.21 49 LEU B O 1
ATOM 1685 N N . GLN B 1 58 ? -15.208 -7.495 52.969 1.00 10.84 50 GLN B N 1
ATOM 1686 C CA . GLN B 1 58 ? -14.684 -7.355 54.324 1.00 11.27 50 GLN B CA 1
ATOM 1687 C C . GLN B 1 58 ? -14.240 -5.920 54.594 1.00 10.28 50 GLN B C 1
ATOM 1688 O O . GLN B 1 58 ? -14.479 -5.382 55.685 1.00 11.29 50 GLN B O 1
ATOM 1694 N N . PHE B 1 59 ? -13.627 -5.268 53.599 1.00 10.90 51 PHE B N 1
ATOM 1695 C CA . PHE B 1 59 ? -13.332 -3.848 53.741 1.00 9.76 51 PHE B CA 1
ATOM 1696 C C . PHE B 1 59 ? -14.620 -3.047 53.887 1.00 9.86 51 PHE B C 1
ATOM 1697 O O . PHE B 1 59 ? -14.687 -2.113 54.698 1.00 12.11 51 PHE B O 1
ATOM 1705 N N . ARG B 1 60 ? -15.663 -3.424 53.143 1.00 10.18 52 ARG B N 1
ATOM 1706 C CA . ARG B 1 60 ? -16.958 -2.767 53.308 1.00 10.80 52 ARG B CA 1
ATOM 1707 C C . ARG B 1 60 ? -17.490 -2.929 54.731 1.00 10.75 52 ARG B C 1
ATOM 1708 O O . ARG B 1 60 ? -17.897 -1.948 55.365 1.00 11.69 52 ARG B O 1
ATOM 1716 N N . GLU B 1 61 ? -17.484 -4.163 55.250 1.00 11.24 53 GLU B N 1
ATOM 1717 C CA . GLU B 1 61 ? -18.055 -4.422 56.571 1.00 12.77 53 GLU B CA 1
ATOM 1718 C C . GLU B 1 61 ? -17.324 -3.647 57.658 1.00 11.45 53 GLU B C 1
ATOM 1719 O O . GLU B 1 61 ? -17.953 -3.116 58.582 1.00 14.09 53 GLU B O 1
ATOM 1725 N N . LEU B 1 62 ? -16.003 -3.535 57.540 1.00 10.35 54 LEU B N 1
ATOM 1726 C CA . LEU B 1 62 ? -15.179 -2.878 58.546 1.00 11.11 54 LEU B CA 1
ATOM 1727 C C . LEU B 1 62 ? -14.958 -1.399 58.259 1.00 10.32 54 LEU B C 1
ATOM 1728 O O . LEU B 1 62 ? -14.272 -0.724 59.035 1.00 9.99 54 LEU B O 1
ATOM 1733 N N . TYR B 1 63 ? -15.580 -0.869 57.203 1.00 10.26 55 TYR B N 1
ATOM 1734 C CA . TYR B 1 63 ? -15.326 0.503 56.767 1.00 10.35 55 TYR B CA 1
ATOM 1735 C C . TYR B 1 63 ? -15.479 1.544 57.866 1.00 9.98 55 TYR B C 1
ATOM 1736 O O . TYR B 1 63 ? -14.576 2.391 58.000 1.00 10.29 55 TYR B O 1
ATOM 1745 N N . PRO B 1 64 ? -16.552 1.552 58.675 1.00 10.72 56 PRO B N 1
ATOM 1746 C CA . PRO B 1 64 ? -16.645 2.581 59.729 1.00 10.88 56 PRO B CA 1
ATOM 1747 C C . PRO B 1 64 ? -15.511 2.509 60.726 1.00 10.11 56 PRO B C 1
ATOM 1748 O O . PRO B 1 64 ? -15.119 3.543 61.284 1.00 10.04 56 PRO B O 1
ATOM 1752 N N . LYS B 1 65 ? -14.963 1.312 60.970 1.00 9.34 57 LYS B N 1
ATOM 1753 C CA . LYS B 1 65 ? -13.830 1.191 61.887 1.00 8.19 57 LYS B CA 1
ATOM 1754 C C . LYS B 1 65 ? -12.546 1.739 61.279 1.00 7.96 57 LYS B C 1
ATOM 1755 O O . LYS B 1 65 ? -11.774 2.413 61.963 1.00 8.68 57 LYS B O 1
ATOM 1761 N N . PHE B 1 66 ? -12.321 1.496 59.981 1.00 8.67 58 PHE B N 1
ATOM 1762 C CA . PHE B 1 66 ? -11.179 2.105 59.297 1.00 7.85 58 PHE B CA 1
ATOM 1763 C C . PHE B 1 66 ? -11.306 3.619 59.297 1.00 9.23 58 PHE B C 1
ATOM 1764 O O . PHE B 1 66 ? -10.337 4.336 59.577 1.00 9.95 58 PHE B O 1
ATOM 1772 N N . LYS B 1 67 ? -12.500 4.125 58.983 1.00 9.20 59 LYS B N 1
ATOM 1773 C CA . LYS B 1 67 ? -12.677 5.568 58.889 1.00 10.04 59 LYS B CA 1
ATOM 1774 C C . LYS B 1 67 ? -12.469 6.232 60.251 1.00 9.51 59 LYS B C 1
ATOM 1775 O O . LYS B 1 67 ? -11.862 7.306 60.338 1.00 10.87 59 LYS B O 1
ATOM 1781 N N . LYS B 1 68 ? -12.969 5.609 61.336 1.00 9.42 60 LYS B N 1
ATOM 1782 C CA A LYS B 1 68 ? -12.809 6.201 62.661 0.57 9.95 60 LYS B CA 1
ATOM 1783 C CA B LYS B 1 68 ? -12.805 6.214 62.654 0.43 10.24 60 LYS B CA 1
ATOM 1784 C C . LYS B 1 68 ? -11.337 6.262 63.053 1.00 10.48 60 LYS B C 1
ATOM 1785 O O . LYS B 1 68 ? -10.901 7.209 63.726 1.00 11.79 60 LYS B O 1
ATOM 1796 N N . ALA B 1 69 ? -10.563 5.263 62.644 1.00 9.99 61 ALA B N 1
ATOM 1797 C CA . ALA B 1 69 ? -9.135 5.226 62.900 1.00 11.99 61 ALA B CA 1
ATOM 1798 C C . ALA B 1 69 ? -8.365 6.143 61.960 1.00 12.25 61 ALA B C 1
ATOM 1799 O O . ALA B 1 69 ? -7.129 6.134 61.986 1.00 15.24 61 ALA B O 1
ATOM 1801 N N . GLY B 1 70 ? -9.055 6.913 61.107 1.00 10.84 62 GLY B N 1
ATOM 1802 C CA . GLY B 1 70 ? -8.384 7.914 60.288 1.00 11.73 62 GLY B CA 1
ATOM 1803 C C . GLY B 1 70 ? -7.942 7.470 58.907 1.00 10.22 62 GLY B C 1
ATOM 1804 O O . GLY B 1 70 ? -7.163 8.187 58.263 1.00 12.15 62 GLY B O 1
ATOM 1805 N N . ALA B 1 71 ? -8.422 6.331 58.410 1.00 9.89 63 ALA B N 1
ATOM 1806 C CA . ALA B 1 71 ? -7.981 5.800 57.129 1.00 10.35 63 ALA B CA 1
ATOM 1807 C C . ALA B 1 71 ? -9.079 5.830 56.079 1.00 10.83 63 ALA B C 1
ATOM 1808 O O . ALA B 1 71 ? -10.263 5.655 56.379 1.00 15.73 63 ALA B O 1
ATOM 1810 N N A GLU B 1 72 ? -8.651 6.024 54.836 0.41 9.46 64 GLU B N 1
ATOM 1811 N N B GLU B 1 72 ? -8.680 6.082 54.844 0.59 8.67 64 GLU B N 1
ATOM 1812 C CA A GLU B 1 72 ? -9.445 5.814 53.637 0.41 9.39 64 GLU B CA 1
ATOM 1813 C CA B GLU B 1 72 ? -9.485 5.792 53.671 0.59 9.24 64 GLU B CA 1
ATOM 1814 C C A GLU B 1 72 ? -9.016 4.511 52.974 0.41 9.06 64 GLU B C 1
ATOM 1815 C C B GLU B 1 72 ? -9.066 4.439 53.115 0.59 8.42 64 GLU B C 1
ATOM 1816 O O A GLU B 1 72 ? -7.837 4.147 52.996 0.41 8.74 64 GLU B O 1
ATOM 1817 O O B GLU B 1 72 ? -7.959 3.957 53.371 0.59 7.71 64 GLU B O 1
ATOM 1828 N N . ILE B 1 73 ? -9.980 3.821 52.362 1.00 9.67 65 ILE B N 1
ATOM 1829 C CA A ILE B 1 73 ? -9.738 2.573 51.632 0.87 9.76 65 ILE B CA 1
ATOM 1830 C CA B ILE B 1 73 ? -9.719 2.583 51.633 0.13 9.69 65 ILE B CA 1
ATOM 1831 C C . ILE B 1 73 ? -9.832 2.856 50.136 1.00 9.57 65 ILE B C 1
ATOM 1832 O O . ILE B 1 73 ? -10.784 3.510 49.685 1.00 9.68 65 ILE B O 1
ATOM 1841 N N . ILE B 1 74 ? -8.858 2.358 49.363 1.00 7.72 66 ILE B N 1
ATOM 1842 C CA . ILE B 1 74 ? -8.951 2.372 47.904 1.00 8.31 66 ILE B CA 1
ATOM 1843 C C . ILE B 1 74 ? -8.510 1.006 47.395 1.00 7.44 66 ILE B C 1
ATOM 1844 O O . ILE B 1 74 ? -7.428 0.533 47.753 1.00 8.94 66 ILE B O 1
ATOM 1849 N N . GLY B 1 75 ? -9.346 0.365 46.571 1.00 9.17 67 GLY B N 1
ATOM 1850 C CA . GLY B 1 75 ? -8.959 -0.873 45.909 1.00 8.92 67 GLY B CA 1
ATOM 1851 C C . GLY B 1 75 ? -8.408 -0.604 44.520 1.00 8.14 67 GLY B C 1
ATOM 1852 O O . GLY B 1 75 ? -8.747 0.410 43.888 1.00 9.90 67 GLY B O 1
ATOM 1853 N N . VAL B 1 76 ? -7.553 -1.518 44.032 1.00 9.04 68 VAL B N 1
ATOM 1854 C CA . VAL B 1 76 ? -6.887 -1.368 42.732 1.00 9.41 68 VAL B CA 1
ATOM 1855 C C . VAL B 1 76 ? -6.886 -2.706 42.008 1.00 8.55 68 VAL B C 1
ATOM 1856 O O . VAL B 1 76 ? -6.439 -3.722 42.562 1.00 9.16 68 VAL B O 1
ATOM 1860 N N . SER B 1 77 ? -7.337 -2.697 40.750 1.00 9.35 69 SER B N 1
ATOM 1861 C CA . SER B 1 77 ? -7.021 -3.778 39.831 1.00 10.41 69 SER B CA 1
ATOM 1862 C C . SER B 1 77 ? -6.859 -3.176 38.443 1.00 11.50 69 SER B C 1
ATOM 1863 O O . SER B 1 77 ? -7.044 -1.973 38.244 1.00 12.74 69 SER B O 1
ATOM 1866 N N . ARG B 1 78 ? -6.556 -4.024 37.464 1.00 12.04 70 ARG B N 1
ATOM 1867 C CA . ARG B 1 78 ? -6.385 -3.583 36.085 1.00 13.61 70 ARG B CA 1
ATOM 1868 C C . ARG B 1 78 ? -7.682 -3.542 35.287 1.00 12.82 70 ARG B C 1
ATOM 1869 O O . ARG B 1 78 ? -7.646 -3.175 34.106 1.00 13.59 70 ARG B O 1
ATOM 1877 N N . ASP B 1 79 ? -8.812 -3.890 35.901 1.00 11.90 71 ASP B N 1
ATOM 1878 C CA . ASP B 1 79 ? -10.096 -3.870 35.222 1.00 11.93 71 ASP B CA 1
ATOM 1879 C C . ASP B 1 79 ? -10.478 -2.446 34.836 1.00 12.77 71 ASP B C 1
ATOM 1880 O O . ASP B 1 79 ? -10.004 -1.468 35.418 1.00 12.83 71 ASP B O 1
ATOM 1885 N N . SER B 1 80 ? -11.367 -2.344 33.853 1.00 12.65 72 SER B N 1
ATOM 1886 C CA . SER B 1 80 ? -11.816 -1.051 33.351 1.00 13.03 72 SER B CA 1
ATOM 1887 C C . SER B 1 80 ? -12.694 -0.331 34.385 1.00 12.65 72 SER B C 1
ATOM 1888 O O . SER B 1 80 ? -13.204 -0.923 35.336 1.00 13.30 72 SER B O 1
ATOM 1891 N N . LEU B 1 81 ? -12.911 0.967 34.152 1.00 13.11 73 LEU B N 1
ATOM 1892 C CA . LEU B 1 81 ? -13.851 1.712 34.984 1.00 12.94 73 LEU B CA 1
ATOM 1893 C C . LEU B 1 81 ? -15.256 1.129 34.902 1.00 13.80 73 LEU B C 1
ATOM 1894 O O . LEU B 1 81 ? -15.962 1.065 35.910 1.00 15.12 73 LEU B O 1
ATOM 1899 N N . ARG B 1 82 ? -15.698 0.728 33.710 1.00 14.03 74 ARG B N 1
ATOM 1900 C CA A ARG B 1 82 ? -17.027 0.139 33.593 0.63 16.63 74 ARG B CA 1
ATOM 1901 C CA B ARG B 1 82 ? -17.026 0.142 33.595 0.37 16.75 74 ARG B CA 1
ATOM 1902 C C . ARG B 1 82 ? -17.161 -1.098 34.475 1.00 16.53 74 ARG B C 1
ATOM 1903 O O . ARG B 1 82 ? -18.160 -1.264 35.195 1.00 16.42 74 ARG B O 1
ATOM 1918 N N . SER B 1 83 ? -16.165 -1.982 34.436 1.00 15.32 75 SER B N 1
ATOM 1919 C CA . SER B 1 83 ? -16.199 -3.155 35.308 1.00 14.40 75 SER B CA 1
ATOM 1920 C C . SER B 1 83 ? -16.215 -2.756 36.781 1.00 14.63 75 SER B C 1
ATOM 1921 O O . SER B 1 83 ? -16.986 -3.313 37.572 1.00 15.05 75 SER B O 1
ATOM 1924 N N . HIS B 1 84 ? -15.368 -1.792 37.165 1.00 13.48 76 HIS B N 1
ATOM 1925 C CA . HIS B 1 84 ? -15.325 -1.331 38.549 1.00 13.30 76 HIS B CA 1
ATOM 1926 C C . HIS B 1 84 ? -16.668 -0.750 38.980 1.00 13.51 76 HIS B C 1
ATOM 1927 O O . HIS B 1 84 ? -17.123 -0.995 40.104 1.00 13.66 76 HIS B O 1
ATOM 1934 N N . ASP B 1 85 ? -17.315 0.026 38.100 1.00 14.77 77 ASP B N 1
ATOM 1935 C CA . ASP B 1 85 ? -18.610 0.604 38.447 1.00 16.74 77 ASP B CA 1
ATOM 1936 C C . ASP B 1 85 ? -19.618 -0.486 38.786 1.00 17.38 77 ASP B C 1
ATOM 1937 O O . ASP B 1 85 ? -20.366 -0.372 39.767 1.00 18.62 77 ASP B O 1
ATOM 1942 N N . ASN B 1 86 ? -19.648 -1.556 37.984 1.00 16.53 78 ASN B N 1
ATOM 1943 C CA . ASN B 1 86 ? -20.571 -2.662 38.227 1.00 19.29 78 ASN B CA 1
ATOM 1944 C C . ASN B 1 86 ? -20.197 -3.454 39.475 1.00 17.93 78 ASN B C 1
ATOM 1945 O O . ASN B 1 86 ? -21.072 -3.833 40.265 1.00 17.37 78 ASN B O 1
ATOM 1950 N N . PHE B 1 87 ? -18.910 -3.764 39.639 1.00 15.67 79 PHE B N 1
ATOM 1951 C CA . PHE B 1 87 ? -18.466 -4.521 40.801 1.00 15.59 79 PHE B CA 1
ATOM 1952 C C . PHE B 1 87 ? -18.746 -3.757 42.096 1.00 14.12 79 PHE B C 1
ATOM 1953 O O . PHE B 1 87 ? -19.257 -4.332 43.068 1.00 14.94 79 PHE B O 1
ATOM 1961 N N . LYS B 1 88 ? -18.460 -2.450 42.105 1.00 13.71 80 LYS B N 1
ATOM 1962 C CA . LYS B 1 88 ? -18.741 -1.608 43.262 1.00 14.33 80 LYS B CA 1
ATOM 1963 C C . LYS B 1 88 ? -20.233 -1.556 43.569 1.00 15.50 80 LYS B C 1
ATOM 1964 O O . LYS B 1 88 ? -20.638 -1.634 44.732 1.00 15.35 80 LYS B O 1
ATOM 1970 N N . ALA B 1 89 ? -21.067 -1.417 42.537 1.00 14.99 81 ALA B N 1
ATOM 1971 C CA . ALA B 1 89 ? -22.510 -1.397 42.761 1.00 17.13 81 ALA B CA 1
ATOM 1972 C C . ALA B 1 89 ? -23.007 -2.746 43.266 1.00 19.22 81 ALA B C 1
ATOM 1973 O O . ALA B 1 89 ? -23.826 -2.811 44.195 1.00 20.49 81 ALA B O 1
ATOM 1975 N N . LYS B 1 90 ? -22.520 -3.833 42.665 1.00 17.40 82 LYS B N 1
ATOM 1976 C CA . LYS B 1 90 ? -22.958 -5.166 43.062 1.00 19.42 82 LYS B CA 1
ATOM 1977 C C . LYS B 1 90 ? -22.691 -5.429 44.538 1.00 18.25 82 LYS B C 1
ATOM 1978 O O . LYS B 1 90 ? -23.553 -5.955 45.250 1.00 19.56 82 LYS B O 1
ATOM 1984 N N . LEU B 1 91 ? -21.502 -5.081 45.010 1.00 17.72 83 LEU B N 1
ATOM 1985 C CA A LEU B 1 91 ? -21.100 -5.320 46.387 0.64 16.88 83 LEU B CA 1
ATOM 1986 C CA B LEU B 1 91 ? -21.083 -5.312 46.385 0.36 17.39 83 LEU B CA 1
ATOM 1987 C C . LEU B 1 91 ? -21.432 -4.157 47.318 1.00 16.83 83 LEU B C 1
ATOM 1988 O O . LEU B 1 91 ? -21.176 -4.256 48.524 1.00 18.64 83 LEU B O 1
ATOM 1997 N N . GLU B 1 92 ? -21.991 -3.068 46.795 1.00 17.58 84 GLU B N 1
ATOM 1998 C CA . GLU B 1 92 ? -22.297 -1.867 47.574 1.00 17.98 84 GLU B CA 1
ATOM 1999 C C . GLU B 1 92 ? -21.067 -1.368 48.332 1.00 16.09 84 GLU B C 1
ATOM 2000 O O . GLU B 1 92 ? -21.119 -1.033 49.517 1.00 16.85 84 GLU B O 1
ATOM 2006 N N . LEU B 1 93 ? -19.946 -1.315 47.636 1.00 15.26 85 LEU B N 1
ATOM 2007 C CA . LEU B 1 93 ? -18.711 -0.862 48.280 1.00 14.21 85 LEU B CA 1
ATOM 2008 C C . LEU B 1 93 ? -18.788 0.637 48.540 1.00 14.41 85 LEU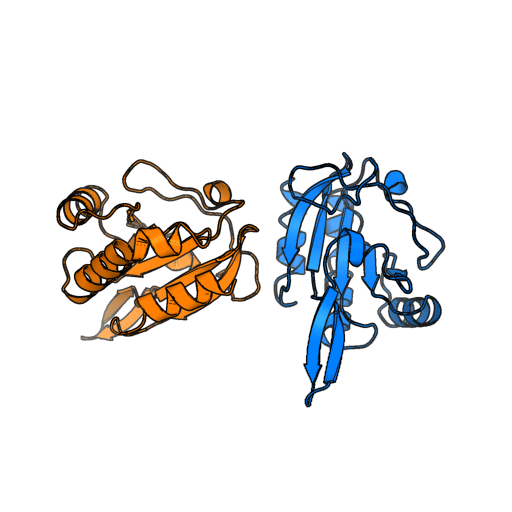 B C 1
ATOM 2009 O O . LEU B 1 93 ? -19.163 1.395 47.640 1.00 15.82 85 LEU B O 1
ATOM 2014 N N . PRO B 1 94 ? -18.426 1.105 49.736 1.00 13.42 86 PRO B N 1
ATOM 2015 C CA . PRO B 1 94 ? -18.488 2.542 50.053 1.00 14.22 86 PRO B CA 1
ATOM 2016 C C . PRO B 1 94 ? -17.202 3.312 49.782 1.00 14.63 86 PRO B C 1
ATOM 2017 O O . PRO B 1 94 ? -17.071 4.439 50.267 1.00 17.91 86 PRO B O 1
ATOM 2021 N N . PHE B 1 95 ? -16.250 2.744 49.060 1.00 12.45 87 PHE B N 1
ATOM 2022 C CA . PHE B 1 95 ? -14.950 3.348 48.800 1.00 11.19 87 PHE B CA 1
ATOM 2023 C C . PHE B 1 95 ? -14.652 3.207 47.317 1.00 10.80 87 PHE B C 1
ATOM 2024 O O . PHE B 1 95 ? -15.302 2.422 46.612 1.00 12.28 87 PHE B O 1
ATOM 2032 N N . PRO B 1 96 ? -13.666 3.947 46.800 1.00 11.57 88 PRO B N 1
ATOM 2033 C CA . PRO B 1 96 ? -13.401 3.927 45.354 1.00 11.25 88 PRO B CA 1
ATOM 2034 C C . PRO B 1 96 ? -12.528 2.753 44.934 1.00 10.59 88 PRO B C 1
ATOM 2035 O O . PRO B 1 96 ? -11.812 2.144 45.734 1.00 9.98 88 PRO B O 1
ATOM 2039 N N . LEU B 1 97 ? -12.606 2.444 43.636 1.00 10.61 89 LEU B N 1
ATOM 2040 C CA . LEU B 1 97 ? -11.727 1.479 42.990 1.00 9.38 89 LEU B CA 1
ATOM 2041 C C . LEU B 1 97 ? -10.977 2.170 41.858 1.00 9.12 89 LEU B C 1
ATOM 2042 O O . LEU B 1 97 ? -11.601 2.786 40.981 1.00 10.64 89 LEU B O 1
ATOM 2047 N N . ILE B 1 98 ? -9.648 2.052 41.880 1.00 9.72 90 ILE B N 1
ATOM 2048 C CA . ILE B 1 98 ? -8.799 2.589 40.821 1.00 9.46 90 ILE B CA 1
ATOM 2049 C C . ILE B 1 98 ? -8.725 1.585 39.679 1.00 9.88 90 ILE B C 1
ATOM 2050 O O . ILE B 1 98 ? -8.522 0.384 39.895 1.00 10.50 90 ILE B O 1
ATOM 2055 N N . SER B 1 99 ? -8.890 2.086 38.460 1.00 10.45 91 SER B N 1
ATOM 2056 C CA . SER B 1 99 ? -8.711 1.302 37.244 1.00 10.87 91 SER B CA 1
ATOM 2057 C C . SER B 1 99 ? -7.286 1.517 36.755 1.00 11.17 91 SER B C 1
ATOM 2058 O O . SER B 1 99 ? -6.946 2.604 36.265 1.00 12.01 91 SER B O 1
ATOM 2061 N N . ASP B 1 100 ? -6.462 0.480 36.882 1.00 11.21 92 ASP B N 1
ATOM 2062 C CA . ASP B 1 100 ? -5.054 0.545 36.506 1.00 11.39 92 ASP B CA 1
ATOM 2063 C C . ASP B 1 100 ? -4.794 -0.259 35.234 1.00 12.85 92 ASP B C 1
ATOM 2064 O O . ASP B 1 100 ? -3.882 -1.093 35.189 1.00 12.43 92 ASP B O 1
ATOM 2069 N N . ALA B 1 101 ? -5.579 0.000 34.181 1.00 13.61 93 ALA B N 1
ATOM 2070 C CA . ALA B 1 101 ? -5.480 -0.808 32.968 1.00 14.15 93 ALA B CA 1
ATOM 2071 C C . ALA B 1 101 ? -4.101 -0.719 32.323 1.00 15.89 93 ALA B C 1
ATOM 2072 O O . ALA B 1 101 ? -3.641 -1.697 31.723 1.00 17.42 93 ALA B O 1
ATOM 2074 N N . ASP B 1 102 ? -3.424 0.422 32.438 1.00 14.18 94 ASP B N 1
ATOM 2075 C CA . ASP B 1 102 ? -2.089 0.570 31.866 1.00 16.18 94 ASP B CA 1
ATOM 2076 C C . ASP B 1 102 ? -0.978 0.072 32.788 1.00 16.31 94 ASP B C 1
ATOM 2077 O O . ASP B 1 102 ? 0.204 0.191 32.442 1.00 18.17 94 ASP B O 1
ATOM 2082 N N . GLU B 1 103 ? -1.329 -0.467 33.956 1.00 13.43 95 GLU B N 1
ATOM 2083 C CA . GLU B 1 103 ? -0.413 -1.089 34.908 1.00 13.91 95 GLU B CA 1
ATOM 2084 C C . GLU B 1 103 ? 0.566 -0.105 35.546 1.00 13.01 95 GLU B C 1
ATOM 2085 O O . GLU B 1 103 ? 1.525 -0.533 36.196 1.00 15.18 95 GLU B O 1
ATOM 2091 N N . ALA B 1 104 ? 0.335 1.202 35.417 1.00 13.52 96 ALA B N 1
ATOM 2092 C CA . ALA B 1 104 ? 1.259 2.177 35.994 1.00 14.30 96 ALA B CA 1
ATOM 2093 C C . ALA B 1 104 ? 1.354 2.033 37.516 1.00 12.99 96 ALA B C 1
ATOM 2094 O O . ALA B 1 104 ? 2.451 2.037 38.091 1.00 13.75 96 ALA B O 1
ATOM 2096 N N . LEU B 1 105 ? 0.211 1.914 38.194 1.00 12.82 97 LEU B N 1
ATOM 2097 C CA A LEU B 1 105 ? 0.245 1.812 39.647 0.49 12.67 97 LEU B CA 1
ATOM 2098 C CA B LEU B 1 105 ? 0.241 1.803 39.648 0.51 13.34 97 LEU B CA 1
ATOM 2099 C C . LEU B 1 105 ? 0.775 0.446 40.080 1.00 12.57 97 LEU B C 1
ATOM 2100 O O . LEU B 1 105 ? 1.539 0.346 41.052 1.00 12.91 97 LEU B O 1
ATOM 2109 N N . CYS B 1 106 ? 0.416 -0.609 39.345 1.00 12.90 98 CYS B N 1
ATOM 2110 C CA . CYS B 1 106 ? 0.903 -1.939 39.687 1.00 12.90 98 CYS B CA 1
ATOM 2111 C C . CYS B 1 106 ? 2.416 -2.017 39.553 1.00 13.34 98 CYS B C 1
ATOM 2112 O O . CYS B 1 106 ? 3.076 -2.661 40.369 1.00 14.74 98 CYS B O 1
ATOM 2115 N N . ALA B 1 107 ? 2.983 -1.351 38.545 1.00 12.38 99 ALA B N 1
ATOM 2116 C CA . ALA B 1 107 ? 4.437 -1.297 38.403 1.00 12.16 99 ALA B CA 1
ATOM 2117 C C . ALA B 1 107 ? 5.075 -0.493 39.529 1.00 13.06 99 ALA B C 1
ATOM 2118 O O . ALA B 1 107 ? 6.096 -0.909 40.093 1.00 14.52 99 ALA B O 1
ATOM 2120 N N . LEU B 1 108 ? 4.480 0.662 39.882 1.00 12.64 100 LEU B N 1
ATOM 2121 C CA . LEU B 1 108 ? 5.024 1.478 40.966 1.00 13.18 100 LEU B CA 1
ATOM 2122 C C . LEU B 1 108 ? 5.090 0.687 42.270 1.00 12.82 100 LEU B C 1
ATOM 2123 O O . LEU B 1 108 ? 6.076 0.779 43.014 1.00 13.62 100 LEU B O 1
ATOM 2128 N N . PHE B 1 109 ? 4.034 -0.065 42.577 1.00 10.91 101 PHE B N 1
ATOM 2129 C CA . PHE B 1 109 ? 3.968 -0.851 43.807 1.00 9.47 101 PHE B CA 1
ATOM 2130 C C . PHE B 1 109 ? 4.568 -2.241 43.655 1.00 11.04 101 PHE B C 1
ATOM 2131 O O . PHE B 1 109 ? 4.676 -2.970 44.644 1.00 10.98 101 PHE B O 1
ATOM 2139 N N . ASP B 1 110 ? 4.999 -2.591 42.444 1.00 12.37 102 ASP B N 1
ATOM 2140 C CA . ASP B 1 110 ? 5.710 -3.835 42.156 1.00 13.66 102 ASP B CA 1
ATOM 2141 C C . ASP B 1 110 ? 4.887 -5.073 42.513 1.00 12.83 102 ASP B C 1
ATOM 2142 O O . ASP B 1 110 ? 5.392 -6.034 43.094 1.00 12.07 102 ASP B O 1
ATOM 2147 N N . VAL B 1 111 ? 3.604 -5.062 42.115 1.00 11.40 103 VAL B N 1
ATOM 2148 C CA . VAL B 1 111 ? 2.695 -6.162 42.439 1.00 11.41 103 VAL B CA 1
ATOM 2149 C C . VAL B 1 111 ? 2.474 -7.150 41.298 1.00 13.84 103 VAL B C 1
ATOM 2150 O O . VAL B 1 111 ? 1.782 -8.158 41.508 1.00 14.59 103 VAL B O 1
ATOM 2154 N N . ILE B 1 112 ? 3.015 -6.899 40.108 1.00 16.30 104 ILE B N 1
ATOM 2155 C CA . ILE B 1 112 ? 2.874 -7.845 39.000 1.00 19.14 104 ILE B CA 1
ATOM 2156 C C . ILE B 1 112 ? 3.935 -8.923 39.157 1.00 20.27 104 ILE B C 1
ATOM 2157 O O . ILE B 1 112 ? 5.130 -8.621 39.235 1.00 21.80 104 ILE B O 1
ATOM 2162 N N . LYS B 1 113 ? 3.507 -10.178 39.194 1.00 21.74 105 LYS B N 1
ATOM 2163 C CA . LYS B 1 113 ? 4.426 -11.303 39.258 1.00 25.06 105 LYS B CA 1
ATOM 2164 C C . LYS B 1 113 ? 4.220 -12.177 38.030 1.00 30.52 105 LYS B C 1
ATOM 2165 O O . LYS B 1 113 ? 3.100 -12.294 37.518 1.00 28.79 105 LYS B O 1
ATOM 2171 N N . MET B 1 114 ? 5.309 -12.771 37.550 1.00 38.29 106 MET B N 1
ATOM 2172 C CA . MET B 1 114 ? 5.291 -13.621 36.370 1.00 46.61 106 MET B CA 1
ATOM 2173 C C . MET B 1 114 ? 5.600 -15.060 36.757 1.00 49.51 106 MET B C 1
ATOM 2174 O O . MET B 1 114 ? 6.379 -15.326 37.676 1.00 48.46 106 MET B O 1
ATOM 2179 N N . LYS B 1 115 ? 4.971 -15.985 36.045 1.00 54.36 107 LYS B N 1
ATOM 2180 C CA . LYS B 1 115 ? 5.321 -17.395 36.091 1.00 58.91 107 LYS B CA 1
ATOM 2181 C C . LYS B 1 115 ? 5.382 -17.901 34.660 1.00 62.49 107 LYS B C 1
ATOM 2182 O O . LYS B 1 115 ? 4.508 -17.585 33.847 1.00 63.14 107 LYS B O 1
ATOM 2184 N N . LYS B 1 116 ? 6.431 -18.655 34.344 1.00 64.81 108 LYS B N 1
ATOM 2185 C CA . LYS B 1 116 ? 6.546 -19.273 33.031 1.00 66.46 108 LYS B CA 1
ATOM 2186 C C . LYS B 1 116 ? 5.587 -20.453 32.965 1.00 67.45 108 LYS B C 1
ATOM 2187 O O . LYS B 1 116 ? 5.730 -21.419 33.725 1.00 67.95 108 LYS B O 1
ATOM 2189 N N . MET B 1 117 ? 4.599 -20.372 32.078 1.00 67.81 109 MET B N 1
ATOM 2190 C CA . MET B 1 117 ? 3.649 -21.460 31.899 1.00 68.60 109 MET B CA 1
ATOM 2191 C C . MET B 1 117 ? 3.404 -21.680 30.417 1.00 68.52 109 MET B C 1
ATOM 2192 O O . MET B 1 117 ? 3.160 -20.724 29.675 1.00 67.95 109 MET B O 1
ATOM 2197 N N . TYR B 1 118 ? 3.483 -22.943 29.994 1.00 69.28 110 TYR B N 1
ATOM 2198 C CA . TYR B 1 118 ? 3.266 -23.328 28.600 1.00 70.11 110 TYR B CA 1
ATOM 2199 C C . TYR B 1 118 ? 4.258 -22.652 27.658 1.00 73.37 110 TYR B C 1
ATOM 2200 O O . TYR B 1 118 ? 3.934 -22.352 26.506 1.00 74.12 110 TYR B O 1
ATOM 2209 N N . GLY B 1 119 ? 5.475 -22.411 28.144 1.00 74.94 111 GLY B N 1
ATOM 2210 C CA . GLY B 1 119 ? 6.522 -21.822 27.334 1.00 76.06 111 GLY B CA 1
ATOM 2211 C C . GLY B 1 119 ? 6.416 -20.330 27.122 1.00 76.61 111 GLY B C 1
ATOM 2212 O O . GLY B 1 119 ? 7.147 -19.788 26.284 1.00 77.38 111 GLY B O 1
ATOM 2213 N N . LYS B 1 120 ? 5.534 -19.648 27.852 1.00 75.45 112 LYS B N 1
ATOM 2214 C CA . LYS B 1 120 ? 5.343 -18.212 27.712 1.00 73.84 112 LYS B CA 1
ATOM 2215 C C . LYS B 1 120 ? 5.202 -17.588 29.097 1.00 71.40 112 LYS B C 1
ATOM 2216 O O . LYS B 1 120 ? 5.115 -18.284 30.112 1.00 71.12 112 LYS B O 1
ATOM 2218 N N . GLU B 1 121 ? 5.178 -16.256 29.128 1.00 69.29 113 GLU B N 1
ATOM 2219 C CA . GLU B 1 121 ? 5.159 -15.500 30.376 1.00 67.84 113 GLU B CA 1
ATOM 2220 C C . GLU B 1 121 ? 3.712 -15.227 30.779 1.00 66.56 113 GLU B C 1
ATOM 2221 O O . GLU B 1 121 ? 3.015 -14.445 30.123 1.00 66.86 113 GLU B O 1
ATOM 2223 N N . VAL B 1 122 ? 3.265 -15.869 31.862 1.00 64.32 114 VAL B N 1
ATOM 2224 C CA . VAL B 1 122 ? 1.941 -15.647 32.443 1.00 61.05 114 VAL B CA 1
ATOM 2225 C C . VAL B 1 122 ? 2.098 -14.703 33.626 1.00 55.68 114 VAL B C 1
ATOM 2226 O O . VAL B 1 122 ? 2.974 -14.904 34.478 1.00 57.60 114 VAL B O 1
ATOM 2230 N N . ARG B 1 123 ? 1.249 -13.682 33.695 1.00 46.88 115 ARG B N 1
ATOM 2231 C CA . ARG B 1 123 ? 1.450 -12.623 34.669 1.00 38.03 115 ARG B CA 1
ATOM 2232 C C . ARG B 1 123 ? 0.120 -12.196 35.273 1.00 30.61 115 ARG B C 1
ATOM 2233 O O . ARG B 1 123 ? -0.950 -12.374 34.682 1.00 29.02 115 ARG B O 1
ATOM 2241 N N . GLY B 1 124 ? 0.207 -11.609 36.461 1.00 24.75 116 GLY B N 1
ATOM 2242 C CA . GLY B 1 124 ? -0.990 -11.151 37.141 1.00 21.22 116 GLY B CA 1
ATOM 2243 C C . GLY B 1 124 ? -0.625 -10.421 38.412 1.00 17.51 116 GLY B C 1
ATOM 2244 O O . GLY B 1 124 ? 0.528 -10.422 38.848 1.00 19.29 116 GLY B O 1
ATOM 2245 N N . ILE B 1 125 ? -1.633 -9.771 38.988 1.00 15.95 117 ILE B N 1
ATOM 2246 C CA . ILE B 1 125 ? -1.456 -9.084 40.264 1.00 13.78 117 ILE B CA 1
ATOM 2247 C C . ILE B 1 125 ? -1.308 -10.112 41.373 1.00 13.49 117 ILE B C 1
ATOM 2248 O O . ILE B 1 125 ? -2.143 -11.014 41.520 1.00 14.93 117 ILE B O 1
ATOM 2253 N N . GLU B 1 126 ? -0.264 -9.954 42.180 1.00 12.22 118 GLU B N 1
ATOM 2254 C CA . GLU B 1 126 ? -0.155 -10.615 43.475 1.00 11.58 118 GLU B CA 1
ATOM 2255 C C . GLU B 1 126 ? -0.950 -9.790 44.485 1.00 10.61 118 GLU B C 1
ATOM 2256 O O . GLU B 1 126 ? -0.665 -8.604 44.671 1.00 10.71 118 GLU B O 1
ATOM 2262 N N . ARG B 1 127 ? -1.965 -10.401 45.105 1.00 10.39 119 ARG B N 1
ATOM 2263 C CA . ARG B 1 127 ? -2.793 -9.699 46.085 1.00 9.83 119 ARG B CA 1
ATOM 2264 C C . ARG B 1 127 ? -1.894 -9.088 47.143 1.00 9.29 119 ARG B C 1
ATOM 2265 O O . ARG B 1 127 ? -1.085 -9.800 47.751 1.00 10.31 119 ARG B O 1
ATOM 2273 N N . SER B 1 128 ? -2.005 -7.767 47.332 1.00 9.33 120 SER B N 1
ATOM 2274 C CA . SER B 1 128 ? -1.071 -7.020 48.173 1.00 8.05 120 SER B CA 1
ATOM 2275 C C . SER B 1 128 ? -1.761 -5.803 48.747 1.00 7.94 120 SER B C 1
ATOM 2276 O O . SER B 1 128 ? -2.583 -5.192 48.064 1.00 8.91 120 SER B O 1
ATOM 2279 N N . THR B 1 129 ? -1.418 -5.440 49.991 1.00 7.84 121 THR B N 1
ATOM 2280 C CA . THR B 1 129 ? -2.037 -4.284 50.638 1.00 7.50 121 THR B CA 1
ATOM 2281 C C . THR B 1 129 ? -0.956 -3.375 51.206 1.00 7.03 121 THR B C 1
ATOM 2282 O O . THR B 1 129 ? 0.079 -3.845 51.678 1.00 7.81 121 THR B O 1
ATOM 2286 N N . PHE B 1 130 ? -1.207 -2.058 51.167 1.00 7.24 122 PHE B N 1
ATOM 2287 C CA . PHE B 1 130 ? -0.237 -1.049 51.582 1.00 7.10 122 PHE B CA 1
ATOM 2288 C C . PHE B 1 130 ? -0.918 -0.074 52.524 1.00 7.49 122 PHE B C 1
ATOM 2289 O O . PHE B 1 130 ? -2.020 0.405 52.229 1.00 8.98 122 PHE B O 1
ATOM 2297 N N . LEU B 1 131 ? -0.276 0.187 53.662 1.00 7.88 123 LEU B N 1
ATOM 2298 C CA . LEU B 1 131 ? -0.747 1.172 54.630 1.00 7.12 123 LEU B CA 1
ATOM 2299 C C . LEU B 1 131 ? 0.200 2.365 54.599 1.00 7.05 123 LEU B C 1
ATOM 2300 O O . LEU B 1 131 ? 1.392 2.237 54.945 1.00 8.18 123 LEU B O 1
ATOM 2305 N N . ILE B 1 132 ? -0.325 3.516 54.173 1.00 7.37 124 ILE B N 1
ATOM 2306 C CA . ILE B 1 132 ? 0.442 4.748 53.981 1.00 7.98 124 ILE B CA 1
ATOM 2307 C C . ILE B 1 132 ? -0.031 5.773 55.010 1.00 7.86 124 ILE B C 1
ATOM 2308 O O . ILE B 1 132 ? -1.237 5.909 55.242 1.00 8.30 124 ILE B O 1
ATOM 2313 N N . ASP B 1 133 ? 0.914 6.479 55.648 1.00 7.48 125 ASP B N 1
ATOM 2314 C CA . ASP B 1 133 ? 0.531 7.453 56.671 1.00 8.41 125 ASP B CA 1
ATOM 2315 C C . ASP B 1 133 ? 0.140 8.807 56.064 1.00 8.15 125 ASP B C 1
ATOM 2316 O O . ASP B 1 133 ? 0.175 9.016 54.848 1.00 8.71 125 ASP B O 1
ATOM 2321 N N . ALA B 1 134 ? -0.200 9.756 56.950 1.00 9.47 126 ALA B N 1
ATOM 2322 C CA . ALA B 1 134 ? -0.717 11.067 56.555 1.00 10.68 126 ALA B CA 1
ATOM 2323 C C . ALA B 1 134 ? 0.324 11.933 55.854 1.00 10.20 126 ALA B C 1
ATOM 2324 O O . ALA B 1 134 ? -0.041 12.934 55.223 1.00 11.17 126 ALA B O 1
ATOM 2326 N N . ASP B 1 135 ? 1.603 11.584 55.965 1.00 10.64 127 ASP B N 1
ATOM 2327 C CA . ASP B 1 135 ? 2.687 12.260 55.267 1.00 10.88 127 ASP B CA 1
ATOM 2328 C C . ASP B 1 135 ? 3.058 11.591 53.953 1.00 10.21 127 ASP B C 1
ATOM 2329 O O . ASP B 1 135 ? 3.977 12.063 53.272 1.00 11.65 127 ASP B O 1
ATOM 2334 N N . GLY B 1 136 ? 2.401 10.495 53.593 1.00 10.12 128 GLY B N 1
ATOM 2335 C CA . GLY B 1 136 ? 2.761 9.784 52.384 1.00 9.90 128 GLY B CA 1
ATOM 2336 C C . GLY B 1 136 ? 3.899 8.795 52.526 1.00 8.51 128 GLY B C 1
ATOM 2337 O O . GLY B 1 136 ? 4.436 8.349 51.505 1.00 9.97 128 GLY B O 1
ATOM 2338 N N . VAL B 1 137 ? 4.279 8.423 53.755 1.00 8.57 129 VAL B N 1
ATOM 2339 C CA . VAL B 1 137 ? 5.316 7.418 53.976 1.00 8.09 129 VAL B CA 1
ATOM 2340 C C . VAL B 1 137 ? 4.646 6.043 54.081 1.00 7.06 129 VAL B C 1
ATOM 2341 O O . VAL B 1 137 ? 3.625 5.880 54.773 1.00 8.45 129 VAL B O 1
ATOM 2345 N N . LEU B 1 138 ? 5.195 5.047 53.385 1.00 7.89 130 LEU B N 1
ATOM 2346 C CA . LEU B 1 138 ? 4.684 3.682 53.500 1.00 8.24 130 LEU B CA 1
ATOM 2347 C C . LEU B 1 138 ? 5.061 3.105 54.857 1.00 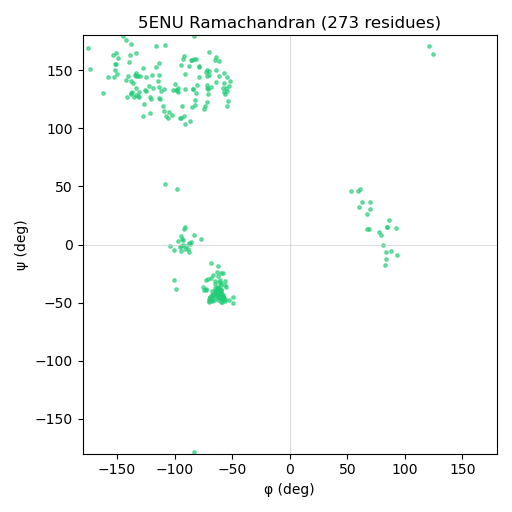8.29 130 LEU B C 1
ATOM 2348 O O . LEU B 1 138 ? 6.249 3.035 55.189 1.00 9.26 130 LEU B O 1
ATOM 2353 N N . ARG B 1 139 ? 4.063 2.679 55.632 1.00 8.45 131 ARG B N 1
ATOM 2354 C CA . ARG B 1 139 ? 4.312 2.159 56.973 1.00 9.00 131 ARG B CA 1
ATOM 2355 C C . ARG B 1 139 ? 4.341 0.638 57.010 1.00 9.74 131 ARG B C 1
ATOM 2356 O O . ARG B 1 139 ? 5.108 0.062 57.780 1.00 11.92 131 ARG B O 1
ATOM 2364 N N . GLN B 1 140 ? 3.478 -0.029 56.242 1.00 9.14 132 GLN B N 1
ATOM 2365 C CA . GLN B 1 140 ? 3.440 -1.487 56.211 1.00 10.10 132 GLN B CA 1
ATOM 2366 C C . GLN B 1 140 ? 2.979 -1.934 54.834 1.00 8.93 132 GLN B C 1
ATOM 2367 O O . GLN B 1 140 ? 2.166 -1.257 54.197 1.00 10.00 132 GLN B O 1
ATOM 2373 N N . ALA B 1 141 ? 3.504 -3.081 54.388 1.00 9.15 133 ALA B N 1
ATOM 2374 C CA . ALA B 1 141 ? 3.125 -3.694 53.119 1.00 9.28 133 ALA B CA 1
ATOM 2375 C C . ALA B 1 141 ? 2.980 -5.196 53.303 1.00 11.03 133 ALA B C 1
ATOM 2376 O O . ALA B 1 141 ? 3.898 -5.841 53.818 1.00 15.88 133 ALA B O 1
ATOM 2378 N N . TRP B 1 142 ? 1.862 -5.754 52.846 1.00 7.77 134 TRP B N 1
ATOM 2379 C CA . TRP B 1 142 ? 1.583 -7.181 52.957 1.00 7.57 134 TRP B CA 1
ATOM 2380 C C . TRP B 1 142 ? 1.381 -7.727 51.552 1.00 8.17 134 TRP B C 1
ATOM 2381 O O . TRP B 1 142 ? 0.372 -7.421 50.912 1.00 10.19 134 TRP B O 1
ATOM 2392 N N . ARG B 1 143 ? 2.291 -8.578 51.103 1.00 7.98 135 ARG B N 1
ATOM 2393 C CA . ARG B 1 143 ? 2.289 -9.060 49.730 1.00 7.92 135 ARG B CA 1
ATOM 2394 C C . ARG B 1 143 ? 2.010 -10.560 49.679 1.00 8.02 135 ARG B C 1
ATOM 2395 O O . ARG B 1 143 ? 2.523 -11.328 50.500 1.00 9.27 135 ARG B O 1
ATOM 2403 N N . GLY B 1 144 ? 1.219 -10.978 48.692 1.00 9.10 136 GLY B N 1
ATOM 2404 C CA . GLY B 1 144 ? 0.990 -12.394 48.455 1.00 9.65 136 GLY B CA 1
ATOM 2405 C C . GLY B 1 144 ? 0.172 -13.072 49.526 1.00 11.26 136 GLY B C 1
ATOM 2406 O O . GLY B 1 144 ? 0.344 -14.268 49.763 1.00 11.78 136 GLY B O 1
ATOM 2407 N N . ILE B 1 145 ? -0.731 -12.346 50.168 1.00 10.45 137 ILE B N 1
ATOM 2408 C CA . ILE B 1 145 ? -1.462 -12.878 51.320 1.00 12.81 137 ILE B CA 1
ATOM 2409 C C . ILE B 1 145 ? -2.714 -13.619 50.878 1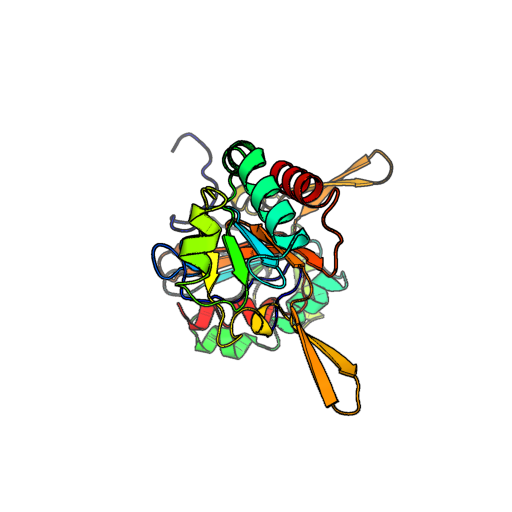.00 12.53 137 ILE B C 1
ATOM 2410 O O . ILE B 1 145 ? -3.295 -13.346 49.822 1.00 14.44 137 ILE B O 1
ATOM 2415 N N . LYS B 1 146 ? -3.138 -14.565 51.713 1.00 12.25 138 LYS B N 1
ATOM 2416 C CA . LYS B 1 146 ? -4.473 -15.133 51.614 1.00 13.89 138 LYS B CA 1
ATOM 2417 C C . LYS B 1 146 ? -5.496 -14.185 52.238 1.00 12.54 138 LYS B C 1
ATOM 2418 O O . LYS B 1 146 ? -5.193 -13.395 53.138 1.00 13.68 138 LYS B O 1
ATOM 2424 N N . VAL B 1 147 ? -6.731 -14.282 51.771 1.00 13.18 139 VAL B N 1
ATOM 2425 C CA . VAL B 1 147 ? -7.766 -13.365 52.240 1.00 14.56 139 VAL B CA 1
ATOM 2426 C C . VAL B 1 147 ? -8.125 -13.589 53.709 1.00 14.41 139 VAL B C 1
ATOM 2427 O O . VAL B 1 147 ? -8.162 -12.611 54.463 1.00 14.37 139 VAL B O 1
ATOM 2431 N N . PRO B 1 148 ? -8.393 -14.812 54.177 1.00 16.03 140 PRO B N 1
ATOM 2432 C CA . PRO B 1 148 ? -8.881 -14.966 55.559 1.00 16.99 140 PRO B CA 1
ATOM 2433 C C . PRO B 1 148 ? -7.925 -14.372 56.591 1.00 16.44 140 PRO B C 1
ATOM 2434 O O . PRO B 1 148 ? -6.714 -14.612 56.558 1.00 17.33 140 PRO B O 1
ATOM 2438 N N . GLY B 1 149 ? -8.484 -13.563 57.497 1.00 15.43 141 GLY B N 1
ATOM 2439 C CA . GLY B 1 149 ? -7.720 -12.894 58.541 1.00 13.56 141 GLY B CA 1
ATOM 2440 C C . GLY B 1 149 ? -7.024 -11.606 58.127 1.00 11.80 141 GLY B C 1
ATOM 2441 O O . GLY B 1 149 ? -6.653 -10.807 59.002 1.00 12.15 141 GLY B O 1
ATOM 2442 N N . HIS B 1 150 ? -6.854 -11.360 56.826 1.00 11.17 142 HIS B N 1
ATOM 2443 C CA . HIS B 1 150 ? -6.015 -10.249 56.380 1.00 10.63 142 HIS B CA 1
ATOM 2444 C C . HIS B 1 150 ? -6.636 -8.891 56.679 1.00 9.91 142 HIS B C 1
ATOM 2445 O O . HIS B 1 150 ? -5.958 -7.993 57.200 1.00 8.65 142 HIS B O 1
ATOM 2452 N 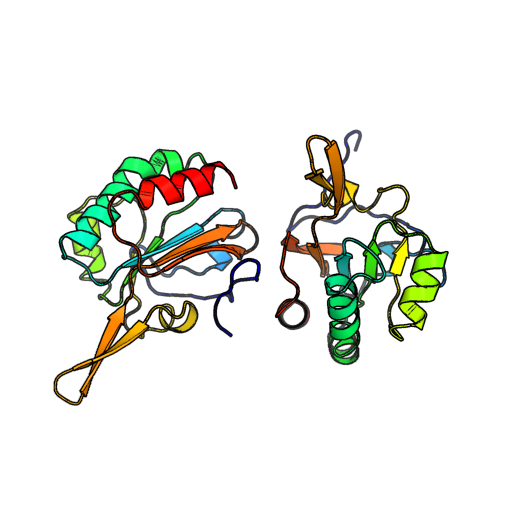N . VAL B 1 151 ? -7.909 -8.691 56.324 1.00 9.81 143 VAL B N 1
ATOM 2453 C CA . VAL B 1 151 ? -8.486 -7.363 56.496 1.00 9.91 143 VAL B CA 1
ATOM 2454 C C . VAL B 1 151 ? -8.553 -6.995 57.973 1.00 8.29 143 VAL B C 1
ATOM 2455 O O . VAL B 1 151 ? -8.333 -5.841 58.346 1.00 8.84 143 VAL B O 1
ATOM 2459 N N . ASP B 1 152 ? -8.861 -7.965 58.838 1.00 9.57 144 ASP B N 1
ATOM 2460 C CA . ASP B 1 152 ? -8.803 -7.716 60.280 1.00 9.66 144 ASP B CA 1
ATOM 2461 C C . ASP B 1 152 ? -7.396 -7.323 60.725 1.00 9.00 144 ASP B C 1
ATOM 2462 O O . ASP B 1 152 ? -7.223 -6.425 61.561 1.00 9.39 144 ASP B O 1
ATOM 2467 N N . ASP B 1 153 ? -6.376 -7.976 60.168 1.00 8.52 145 ASP B N 1
ATOM 2468 C CA . ASP B 1 153 ? -5.001 -7.636 60.523 1.00 9.77 145 ASP B CA 1
ATOM 2469 C C . ASP B 1 153 ? -4.675 -6.213 60.085 1.00 8.55 145 ASP B C 1
ATOM 2470 O O . ASP B 1 153 ? -4.037 -5.446 60.822 1.00 9.17 145 ASP B O 1
ATOM 2475 N N . VAL B 1 154 ? -5.096 -5.836 58.877 1.00 8.39 146 VAL B N 1
ATOM 2476 C CA . VAL B 1 154 ? -4.850 -4.473 58.398 1.00 8.33 146 VAL B CA 1
ATOM 2477 C C . VAL B 1 154 ? -5.565 -3.454 59.274 1.00 7.41 146 VAL B C 1
ATOM 2478 O O . VAL B 1 154 ? -5.001 -2.407 59.616 1.00 8.71 146 VAL B O 1
ATOM 2482 N N . LEU B 1 155 ? -6.818 -3.735 59.659 1.00 7.98 147 LEU B N 1
ATOM 2483 C CA . LEU B 1 155 ? -7.531 -2.809 60.545 1.00 7.96 147 LEU B CA 1
ATOM 2484 C C . LEU B 1 155 ? -6.770 -2.600 61.852 1.00 7.87 147 LEU B C 1
ATOM 2485 O O . LEU B 1 155 ? -6.630 -1.466 62.330 1.00 8.97 147 LEU B O 1
ATOM 2490 N N . SER B 1 156 ? -6.294 -3.689 62.466 1.00 7.43 148 SER B N 1
ATOM 2491 C CA . SER B 1 156 ? -5.543 -3.547 63.706 1.00 8.88 148 SER B CA 1
ATOM 2492 C C . SER B 1 156 ? -4.295 -2.693 63.509 1.00 8.90 148 SER B C 1
ATOM 2493 O O . SER B 1 156 ? -3.948 -1.887 64.376 1.00 9.60 148 SER B O 1
ATOM 2496 N N . ALA B 1 157 ? -3.602 -2.857 62.379 1.00 8.54 149 ALA B N 1
ATOM 2497 C CA . ALA B 1 157 ? -2.448 -2.013 62.077 1.00 9.29 149 ALA B CA 1
ATOM 2498 C C . ALA B 1 157 ? -2.846 -0.545 61.938 1.00 9.66 149 ALA B C 1
ATOM 2499 O O . ALA B 1 157 ? -2.170 0.335 62.479 1.00 10.57 149 ALA B O 1
ATOM 2501 N N . VAL B 1 158 ? -3.962 -0.269 61.256 1.00 8.61 150 VAL B N 1
ATOM 2502 C CA . VAL B 1 158 ? -4.458 1.100 61.133 1.00 9.33 150 VAL B CA 1
ATOM 2503 C C . VAL B 1 158 ? -4.780 1.667 62.504 1.00 9.37 150 VAL B C 1
ATOM 2504 O O . VAL B 1 158 ? -4.472 2.832 62.814 1.00 10.10 150 VAL B O 1
ATOM 2508 N N . GLN B 1 159 ? -5.408 0.850 63.352 1.00 8.96 151 GLN B N 1
ATOM 2509 C CA . GLN B 1 159 ? -5.826 1.328 64.665 1.00 9.39 151 GLN B CA 1
ATOM 2510 C C . GLN B 1 159 ? -4.628 1.667 65.557 1.00 11.05 151 GLN B C 1
ATOM 2511 O O . GLN B 1 159 ? -4.749 2.482 66.473 1.00 14.39 151 GLN B O 1
ATOM 2517 N N . ALA B 1 160 ? -3.473 1.046 65.327 1.00 11.48 152 ALA B N 1
ATOM 2518 C CA . ALA B 1 160 ? -2.293 1.263 66.152 1.00 13.72 152 ALA B CA 1
ATOM 2519 C C . ALA B 1 160 ? -1.370 2.325 65.574 1.00 14.82 152 ALA B C 1
ATOM 2520 O O . ALA B 1 160 ? -0.397 2.712 66.228 1.00 17.87 152 ALA B O 1
ATOM 2522 N N . LEU B 1 161 ? -1.669 2.823 64.379 1.00 14.78 153 LEU B N 1
ATOM 2523 C CA . LEU B 1 161 ? -0.796 3.773 63.701 1.00 17.44 153 LEU B CA 1
ATOM 2524 C C . LEU B 1 161 ? -0.987 5.198 64.206 1.00 22.19 153 LEU B C 1
ATOM 2525 O O . LEU B 1 161 ? -2.115 5.689 64.306 1.00 23.26 153 LEU B O 1
#

Organism: Burkholderia ambifaria (strain MC40-6) (NCBI:txid398577)

InterPro domains:
  IPR000866 Alkyl hydroperoxide reductase subunit C/ Thiol specific antioxidant [PF00578] (5-132)
  IPR013766 Thioredoxin domain [PS51352] (3-153)
  IPR024706 Peroxiredoxin, AhpC-type [PIRSF000239] (4-152)
  IPR036249 Thioredoxin-like superfamily [SSF52833] (4-153)
  IPR050924 Thiol-specific peroxidase BCP/PrxQ [PTHR42801] (3-153)

B-factor: mean 17.31, std 11.75, range [5.88, 77.38]

Foldseek 3Di:
DPDAAAADAPAFQDWDWFAKVVGIDIPVVLAQAKEKEWEDWDQPDDQVLLLQLVCQVCVVLSVVLRYAYEYEYQDDNVSQVVSCVVSVGPHMYTNCVVCPVCVRHVQWDWDDDPNDTDTTGQTKIWIAGSRRGTNDIDTNDGRPCVSVVVSVVSNVD/DAADAQAFQDWDWFAKAVGIDIPVVLAQFKEKEWEDFDFPDPQVLVLQLVCQVCVVLLVVLGYAYEYEAQDDRVSQVVSCVVSVRPHMYTHCVVCPVVVRNVQKDWDQDPNDTDITGFTKIWIAGNHRHTHDIDTNDGRPPVVVVVSVVSNVD

Sequence (310 aa):
HHHHMSVEVDRRQQVPDDFTAPATGGDISSLSDLKGRRKLVLYFYPKDNTPGCTTEGLQFRRELYPKFKKAGAEIIIGVSRDSLRSHDNFKAKLLEELPFPLISDADEALLCALFDVIKMKKMYYGGKEVRGIERSTFLIDADGVLRQAWRGIKVPGHVDDVLSSAVQALMSVEVDRQVPDFTAPATGGDISSLSDLKKGRRKLVLYFYPKDNTPGCTTEGLQFRELYPKFKKKAGAEEIIIGVSRDSLRRSHDNFKAKLLELPFPLISDADEALLCALFDVIKMKKMYGKEVRGIERSTFLIDADGVLRQAWRGIKVPGHVDDVLSAVQAL